Protein AF-A0A9P8VDZ2-F1 (afdb_monomer_lite)

Structure (mmCIF, N/CA/C/O backbone):
data_AF-A0A9P8VDZ2-F1
#
_entry.id   AF-A0A9P8VDZ2-F1
#
loop_
_atom_site.group_PDB
_atom_site.id
_atom_site.type_symbol
_atom_site.label_atom_id
_atom_site.label_alt_id
_atom_site.label_comp_id
_atom_site.label_asym_id
_atom_site.label_entity_id
_atom_site.label_seq_id
_atom_site.pdbx_PDB_ins_code
_atom_site.Cartn_x
_atom_site.Cartn_y
_atom_site.Cartn_z
_atom_site.occupancy
_atom_site.B_iso_or_equiv
_atom_site.auth_seq_id
_atom_site.auth_comp_id
_atom_site.auth_asym_id
_atom_site.auth_atom_id
_atom_site.pdbx_PDB_model_num
ATOM 1 N N . MET A 1 1 ? -23.928 44.895 -47.818 1.00 43.41 1 MET A N 1
ATOM 2 C CA . MET A 1 1 ? -24.535 45.530 -46.630 1.00 43.41 1 MET A CA 1
ATOM 3 C C . MET A 1 1 ? -23.911 44.863 -45.413 1.00 43.41 1 MET A C 1
ATOM 5 O O . MET A 1 1 ? -24.485 43.933 -44.875 1.00 43.41 1 MET A O 1
ATOM 9 N N . ASP A 1 2 ? -22.618 45.040 -45.152 1.00 42.56 2 ASP A N 1
ATOM 10 C CA . ASP A 1 2 ? -21.905 46.277 -44.771 1.00 42.56 2 ASP A CA 1
ATOM 11 C C . ASP A 1 2 ? -22.365 46.844 -43.427 1.00 42.56 2 ASP A C 1
ATOM 13 O O . ASP A 1 2 ? -23.515 47.250 -43.287 1.00 42.56 2 ASP A O 1
ATOM 17 N N . GLY A 1 3 ? -21.417 46.940 -42.489 1.00 42.94 3 GLY A N 1
ATOM 18 C CA . GLY A 1 3 ? -21.512 47.732 -41.257 1.00 42.94 3 GLY A CA 1
ATOM 19 C C . GLY A 1 3 ? -20.629 47.165 -40.139 1.00 42.94 3 GLY A C 1
ATOM 20 O O . GLY A 1 3 ? -21.041 46.227 -39.477 1.00 42.94 3 GLY A O 1
ATOM 21 N N . LYS A 1 4 ? -19.345 47.567 -40.067 1.00 50.53 4 LYS A N 1
ATOM 22 C CA . LYS A 1 4 ? -18.755 48.519 -39.076 1.00 50.53 4 LYS A CA 1
ATOM 23 C C . LYS A 1 4 ? -18.749 47.980 -37.630 1.00 50.53 4 LYS A C 1
ATOM 25 O O . LYS A 1 4 ? -19.811 47.733 -37.091 1.00 50.53 4 LYS A O 1
ATOM 30 N N . LYS A 1 5 ? -17.616 47.659 -36.985 1.00 53.56 5 LYS A N 1
ATOM 31 C CA . LYS A 1 5 ? -16.386 48.415 -36.613 1.00 53.56 5 LYS A CA 1
ATOM 32 C C . LYS A 1 5 ? -16.591 49.432 -35.472 1.00 53.56 5 LYS A C 1
ATOM 34 O O . LYS A 1 5 ? -17.078 50.518 -35.742 1.00 53.56 5 LYS A O 1
ATOM 39 N N . GLU A 1 6 ? -16.089 49.090 -34.279 1.00 56.44 6 GLU A N 1
ATOM 40 C CA . GLU A 1 6 ? -15.580 49.965 -33.192 1.00 56.44 6 GLU A CA 1
ATOM 41 C C . GLU A 1 6 ? -14.887 49.010 -32.189 1.00 56.44 6 GLU A C 1
ATOM 43 O O . GLU A 1 6 ? -15.535 48.097 -31.697 1.00 56.44 6 GLU A O 1
ATOM 48 N N . GLU A 1 7 ? -13.567 48.911 -31.994 1.00 56.19 7 GLU A N 1
ATOM 49 C CA . GLU A 1 7 ? -12.475 49.867 -31.732 1.00 56.19 7 GLU A CA 1
ATOM 50 C C . GLU A 1 7 ? -12.706 50.750 -30.496 1.00 56.19 7 GLU A C 1
ATOM 52 O O . GLU A 1 7 ? -13.146 51.887 -30.610 1.00 56.19 7 GLU A O 1
ATOM 57 N N . GLN A 1 8 ? -12.322 50.244 -29.317 1.00 56.03 8 GLN A N 1
ATOM 58 C CA . GLN A 1 8 ? -11.937 51.089 -28.186 1.00 56.03 8 GLN A CA 1
ATOM 59 C C . GLN A 1 8 ? -10.507 50.777 -27.735 1.00 56.03 8 GLN A C 1
ATOM 61 O O . GLN A 1 8 ? -10.118 49.639 -27.478 1.00 56.03 8 GLN A O 1
ATOM 66 N N . ARG A 1 9 ? -9.734 51.860 -27.721 1.00 57.53 9 ARG A N 1
ATOM 67 C CA . ARG A 1 9 ? -8.323 52.027 -27.387 1.00 57.53 9 ARG A CA 1
ATOM 68 C C . ARG A 1 9 ? -8.183 52.553 -25.953 1.00 57.53 9 ARG A C 1
ATOM 70 O O . ARG A 1 9 ? -9.056 53.278 -25.494 1.00 57.53 9 ARG A O 1
ATOM 77 N N . GLN A 1 10 ? -6.968 52.362 -25.422 1.00 52.66 10 GLN A N 1
ATOM 78 C CA . GLN A 1 10 ? -6.266 53.203 -24.428 1.00 52.66 10 GLN A CA 1
ATOM 79 C C . GLN A 1 10 ? -6.769 53.096 -22.969 1.00 52.66 10 GLN A C 1
ATOM 81 O O . GLN A 1 10 ? -7.952 52.970 -22.719 1.00 52.66 10 GLN A O 1
ATOM 86 N N . ALA A 1 11 ? -5.922 53.120 -21.936 1.00 55.09 11 ALA A N 1
ATOM 87 C CA . ALA A 1 11 ? -4.610 53.750 -21.826 1.00 55.09 11 ALA A CA 1
ATOM 88 C C . ALA A 1 11 ? -3.688 53.024 -20.826 1.00 55.09 11 ALA A C 1
ATOM 90 O O . ALA A 1 11 ? -4.108 52.627 -19.743 1.00 55.09 11 ALA A O 1
ATOM 91 N N . SER A 1 12 ? -2.407 52.934 -21.184 1.00 55.00 12 SER A N 1
ATOM 92 C CA . SER A 1 12 ? -1.289 52.771 -20.252 1.00 55.00 12 SER A CA 1
ATOM 93 C C . SER A 1 12 ? -0.965 54.120 -19.604 1.00 55.00 12 SER A C 1
ATOM 95 O O . SER A 1 12 ? -1.021 55.153 -20.274 1.00 55.00 12 SER A O 1
ATOM 97 N N . ALA A 1 13 ? -0.575 54.104 -18.332 1.00 56.62 13 ALA A N 1
ATOM 98 C CA . ALA A 1 13 ? -0.035 55.254 -17.613 1.00 56.62 13 ALA A CA 1
ATOM 99 C C . ALA A 1 13 ? 1.218 54.835 -16.807 1.00 56.62 13 ALA A C 1
ATOM 101 O O . ALA A 1 13 ? 1.415 53.640 -16.577 1.00 56.62 13 ALA A O 1
ATOM 102 N N . PRO A 1 14 ? 2.101 55.793 -16.473 1.00 55.38 14 PRO A N 1
ATOM 103 C CA . PRO A 1 14 ? 3.551 55.624 -16.521 1.00 55.38 14 PRO A CA 1
ATOM 104 C C . PRO A 1 14 ? 4.199 55.316 -15.166 1.00 55.38 14 PRO A C 1
ATOM 106 O O . PRO A 1 14 ? 3.650 55.604 -14.106 1.00 55.38 14 PRO A O 1
ATOM 109 N N . GLY A 1 15 ? 5.420 54.779 -15.235 1.00 46.44 15 GLY A N 1
ATOM 110 C CA . GLY A 1 15 ? 6.326 54.677 -14.097 1.00 46.44 15 GLY A CA 1
ATOM 111 C C . GLY A 1 15 ? 6.834 56.037 -13.611 1.00 46.44 15 GLY A C 1
ATOM 112 O O . GLY A 1 15 ? 6.824 57.024 -14.349 1.00 46.44 15 GLY A O 1
ATOM 113 N N . SER A 1 16 ? 7.327 56.045 -12.373 1.00 44.44 16 SER A N 1
ATOM 114 C CA . SER A 1 16 ? 8.165 57.110 -11.828 1.00 44.44 16 SER A CA 1
ATOM 115 C C . SER A 1 16 ? 9.295 56.514 -10.965 1.00 44.44 16 SER A C 1
ATOM 117 O O . SER A 1 16 ? 9.102 55.425 -10.418 1.00 44.44 16 SER A O 1
ATOM 119 N N . PRO A 1 17 ? 10.466 57.176 -10.879 1.00 55.53 17 PRO A N 1
ATOM 120 C CA . PRO A 1 17 ? 11.716 56.623 -10.356 1.00 55.53 17 PRO A CA 1
ATOM 121 C C . PRO A 1 17 ? 12.090 57.164 -8.958 1.00 55.53 17 PRO A C 1
ATOM 123 O O . PRO A 1 17 ? 11.437 58.069 -8.453 1.00 55.53 17 PRO A O 1
ATOM 126 N N . GLN A 1 18 ? 13.231 56.672 -8.452 1.00 41.03 18 GLN A N 1
ATOM 127 C CA . GLN A 1 18 ? 14.015 57.099 -7.273 1.00 41.03 18 GLN A CA 1
ATOM 128 C C . GLN A 1 18 ? 13.677 56.392 -5.951 1.00 41.03 18 GLN A C 1
ATOM 130 O O . GLN A 1 18 ? 12.654 56.648 -5.338 1.00 41.03 18 GLN A O 1
ATOM 135 N N . ASP A 1 19 ? 14.579 55.515 -5.498 1.00 44.59 19 ASP A N 1
ATOM 136 C CA . ASP A 1 19 ? 15.527 55.924 -4.458 1.00 44.59 19 ASP A CA 1
ATOM 137 C C . ASP A 1 19 ? 16.774 55.030 -4.446 1.00 44.59 19 ASP A C 1
ATOM 139 O O . ASP A 1 19 ? 16.718 53.805 -4.549 1.00 44.59 19 ASP A O 1
ATOM 143 N N . GLN A 1 20 ? 17.919 55.704 -4.391 1.00 47.59 20 GLN A N 1
ATOM 144 C CA . GLN A 1 20 ? 19.274 55.183 -4.466 1.00 47.59 20 GLN A CA 1
ATOM 145 C C . GLN A 1 20 ? 20.033 55.780 -3.277 1.00 47.59 20 GLN A C 1
ATOM 147 O O . GLN A 1 20 ? 20.419 56.940 -3.326 1.00 47.59 20 GLN A O 1
ATOM 152 N N . GLN A 1 21 ? 20.205 55.001 -2.210 1.00 42.53 21 GLN A N 1
ATOM 153 C CA . GLN A 1 21 ? 21.062 55.255 -1.038 1.00 42.53 21 GLN A CA 1
ATOM 154 C C . GLN A 1 21 ? 21.035 53.950 -0.220 1.00 42.53 21 GLN A C 1
ATOM 156 O O . GLN A 1 21 ? 19.965 53.394 -0.022 1.00 42.53 21 GLN A O 1
ATOM 161 N N . THR A 1 22 ? 22.102 53.323 0.257 1.00 42.12 22 THR A N 1
ATOM 162 C CA . THR A 1 22 ? 23.506 53.685 0.433 1.00 42.12 22 THR A CA 1
ATOM 163 C C . THR A 1 22 ? 24.253 52.356 0.564 1.00 42.12 22 THR A C 1
ATOM 165 O O . THR A 1 22 ? 23.803 51.453 1.268 1.00 42.12 22 THR A O 1
ATOM 168 N N . GLN A 1 23 ? 25.372 52.234 -0.134 1.00 50.41 23 GLN A N 1
ATOM 169 C CA . GLN A 1 23 ? 26.402 51.232 0.104 1.00 50.41 23 GLN A CA 1
ATOM 170 C C . GLN A 1 23 ? 27.298 51.792 1.215 1.00 50.41 23 GLN A C 1
ATOM 172 O O . GLN A 1 23 ? 27.707 52.936 1.074 1.00 50.41 23 GLN A O 1
ATOM 177 N N . ASP A 1 24 ? 27.508 51.058 2.312 1.00 42.50 24 ASP A N 1
ATOM 178 C CA . ASP A 1 24 ? 28.811 50.928 2.989 1.00 42.50 24 ASP A CA 1
ATOM 179 C C . ASP A 1 24 ? 28.716 50.052 4.257 1.00 42.50 24 ASP A C 1
ATOM 181 O O . ASP A 1 24 ? 27.834 50.210 5.097 1.00 42.50 24 ASP A O 1
ATOM 185 N N . ASP A 1 25 ? 29.668 49.119 4.330 1.00 43.78 25 ASP A N 1
ATOM 186 C CA . ASP A 1 25 ? 30.288 48.517 5.514 1.00 43.78 25 ASP A CA 1
ATOM 187 C C . ASP A 1 25 ? 29.440 47.833 6.601 1.00 43.78 25 ASP A C 1
ATOM 189 O O . ASP A 1 25 ? 28.964 48.453 7.546 1.00 43.78 25 ASP A O 1
ATOM 193 N N . ALA A 1 26 ? 29.442 46.493 6.574 1.00 46.34 26 ALA A N 1
ATOM 194 C CA . ALA A 1 26 ? 29.887 45.686 7.720 1.00 46.34 26 ALA A CA 1
ATOM 195 C C . ALA A 1 26 ? 29.986 44.203 7.335 1.00 46.34 26 ALA A C 1
ATOM 197 O O . ALA A 1 26 ? 29.052 43.409 7.451 1.00 46.34 26 ALA A O 1
ATOM 198 N N . GLN A 1 27 ? 31.186 43.829 6.913 1.00 48.59 27 GLN A N 1
ATOM 199 C CA . GLN A 1 27 ? 31.687 42.467 6.907 1.00 48.59 27 GLN A CA 1
ATOM 200 C C . GLN A 1 27 ? 31.789 41.972 8.363 1.00 48.59 27 GLN A C 1
ATOM 202 O O . GLN A 1 27 ? 32.782 42.222 9.040 1.00 48.59 27 GLN A O 1
ATOM 207 N N . VAL A 1 28 ? 30.768 41.268 8.861 1.00 41.66 28 VAL A N 1
ATOM 208 C CA . VAL A 1 28 ? 30.866 40.475 10.097 1.00 41.66 28 VAL A CA 1
ATOM 209 C C . VAL A 1 28 ? 30.394 39.058 9.808 1.00 41.66 28 VAL A C 1
ATOM 211 O O . VAL A 1 28 ? 29.209 38.769 9.663 1.00 41.66 28 VAL A O 1
ATOM 214 N N . HIS A 1 29 ? 31.381 38.171 9.720 1.00 49.00 29 HIS A N 1
ATOM 215 C CA . HIS A 1 29 ? 31.229 36.729 9.808 1.00 49.00 29 HIS A CA 1
ATOM 216 C C . HIS A 1 29 ? 30.420 36.353 11.059 1.00 49.00 29 HIS A C 1
ATOM 218 O O . HIS A 1 29 ? 30.948 36.361 12.166 1.00 49.00 29 HIS A O 1
ATOM 224 N N . HIS A 1 30 ? 29.174 35.930 10.868 1.00 40.78 30 HIS A N 1
ATOM 225 C CA . HIS A 1 30 ? 28.495 35.023 11.785 1.00 40.78 30 HIS A CA 1
ATOM 226 C C . HIS A 1 30 ? 27.935 33.852 10.978 1.00 40.78 30 HIS A C 1
ATOM 228 O O . HIS A 1 30 ? 26.791 33.842 10.537 1.00 40.78 30 HIS A O 1
ATOM 234 N N . GLN A 1 31 ? 28.786 32.841 10.779 1.00 43.00 31 GLN A N 1
ATOM 235 C CA . GLN A 1 31 ? 28.322 31.473 10.572 1.00 43.00 31 GLN A CA 1
ATOM 236 C C . GLN A 1 31 ? 27.713 30.999 11.893 1.00 43.00 31 GLN A C 1
ATOM 238 O O . GLN A 1 31 ? 28.379 30.370 12.717 1.00 43.00 31 GLN A O 1
ATOM 243 N N . THR A 1 32 ? 26.443 31.320 12.117 1.00 44.78 32 THR A N 1
ATOM 244 C CA . THR A 1 32 ? 25.649 30.601 13.107 1.00 44.78 32 THR A CA 1
ATOM 245 C C . THR A 1 32 ? 25.295 29.264 12.474 1.00 44.78 32 THR A C 1
ATOM 247 O O . THR A 1 32 ? 24.408 29.152 11.636 1.00 44.78 32 THR A O 1
ATOM 250 N N . ARG A 1 33 ? 26.102 28.264 12.823 1.00 47.66 33 ARG A N 1
ATOM 251 C CA . ARG A 1 33 ? 25.903 26.845 12.547 1.00 47.66 33 ARG A CA 1
ATOM 252 C C . ARG A 1 33 ? 24.587 26.409 13.192 1.00 47.66 33 ARG A C 1
ATOM 254 O O . ARG A 1 33 ? 24.571 26.007 14.353 1.00 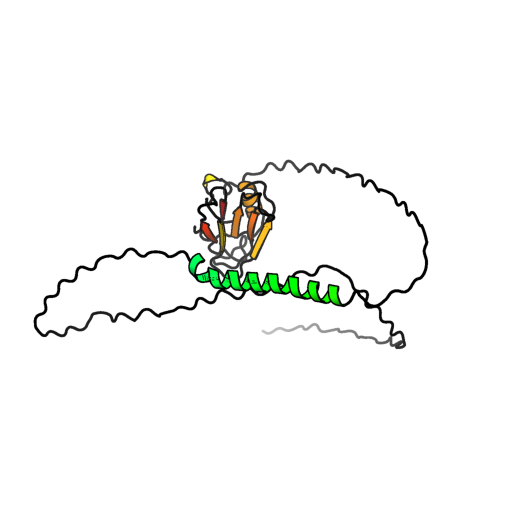47.66 33 ARG A O 1
ATOM 261 N N . GLU A 1 34 ? 23.493 26.503 12.445 1.00 49.66 34 GLU A N 1
ATOM 262 C CA . GLU A 1 34 ? 22.245 25.836 12.797 1.00 49.66 34 GLU A CA 1
ATOM 263 C C . GLU A 1 34 ? 22.440 24.329 12.624 1.00 49.66 34 GLU A C 1
ATOM 265 O O . GLU A 1 34 ? 22.508 23.774 11.530 1.00 49.66 34 GLU A O 1
ATOM 270 N N . SER A 1 35 ? 22.612 23.676 13.768 1.00 60.03 35 SER A N 1
ATOM 271 C CA . SER A 1 35 ? 22.491 22.239 13.939 1.00 60.03 35 SER A CA 1
ATOM 272 C C . SER A 1 35 ? 21.014 21.865 13.795 1.00 60.03 35 SER A C 1
ATOM 274 O O . SER A 1 35 ? 20.295 21.810 14.790 1.00 60.03 35 SER A O 1
ATOM 276 N N . GLY A 1 36 ? 20.557 21.636 12.565 1.00 51.72 36 GLY A N 1
ATOM 277 C CA . GLY A 1 36 ? 19.185 21.230 12.265 1.00 51.72 36 GLY A CA 1
ATOM 278 C C . GLY A 1 36 ? 19.161 20.082 11.263 1.00 51.72 36 GLY A C 1
ATOM 279 O O . GLY A 1 36 ? 19.392 20.296 10.082 1.00 51.72 36 GLY A O 1
ATOM 280 N N . THR A 1 37 ? 18.904 18.870 11.765 1.00 52.03 37 THR A N 1
ATOM 281 C CA . THR A 1 37 ? 18.467 17.672 11.020 1.00 52.03 37 THR A CA 1
ATOM 282 C C . THR A 1 37 ? 19.193 17.388 9.699 1.00 52.03 37 THR A C 1
ATOM 284 O O . THR A 1 37 ? 18.706 17.722 8.622 1.00 52.03 37 THR A O 1
ATOM 287 N N . ASN A 1 38 ? 20.312 16.661 9.789 1.00 48.16 38 ASN A N 1
ATOM 288 C CA . ASN A 1 38 ? 20.791 15.825 8.687 1.00 48.16 38 ASN A CA 1
ATOM 289 C C . ASN A 1 38 ? 19.716 14.770 8.391 1.00 48.16 38 ASN A C 1
ATOM 291 O O . ASN A 1 38 ? 19.681 13.710 9.017 1.00 48.16 38 ASN A O 1
ATOM 295 N N . TRP A 1 39 ? 18.820 15.074 7.459 1.00 53.06 39 TRP A N 1
ATOM 296 C CA . TRP A 1 39 ? 18.098 14.045 6.733 1.00 53.06 39 TRP A CA 1
ATOM 297 C C . TRP A 1 39 ? 19.140 13.318 5.897 1.00 53.06 39 TRP A C 1
ATOM 299 O O . TRP A 1 39 ? 19.855 13.952 5.125 1.0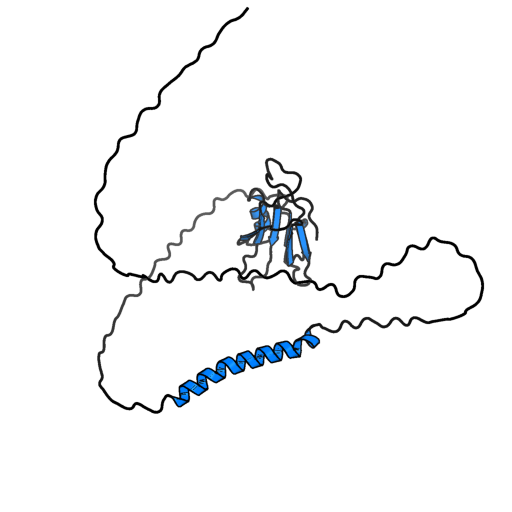0 53.06 39 TRP A O 1
ATOM 309 N N . ALA A 1 40 ? 19.290 12.015 6.129 1.00 62.06 40 ALA A N 1
ATOM 310 C CA . ALA A 1 40 ? 20.133 11.177 5.296 1.00 62.06 40 ALA A CA 1
ATOM 311 C C . ALA A 1 40 ? 19.696 11.393 3.845 1.00 62.06 40 ALA A C 1
ATOM 313 O O . ALA A 1 40 ? 18.554 11.094 3.489 1.00 62.06 40 ALA A O 1
ATOM 314 N N . GLU A 1 41 ? 20.576 11.998 3.050 1.00 55.12 41 GLU A N 1
ATOM 315 C CA . GLU A 1 41 ? 20.370 12.138 1.621 1.00 55.12 41 GLU A CA 1
ATOM 316 C C . GLU A 1 41 ? 20.062 10.748 1.071 1.00 55.12 41 GLU A C 1
ATOM 318 O O . GLU A 1 41 ? 20.728 9.761 1.387 1.00 55.12 41 GLU A O 1
ATOM 323 N N . PHE A 1 42 ? 18.959 10.691 0.338 1.00 55.97 42 PHE A N 1
ATOM 324 C CA . PHE A 1 42 ? 18.401 9.514 -0.289 1.00 55.97 42 PHE A CA 1
ATOM 325 C C . PHE A 1 42 ? 19.464 8.911 -1.215 1.00 55.97 42 PHE A C 1
ATOM 327 O O . PHE A 1 42 ? 19.626 9.355 -2.351 1.00 55.97 42 PHE A O 1
ATOM 334 N N . ASP A 1 43 ? 20.232 7.943 -0.712 1.00 57.16 43 ASP A N 1
ATOM 335 C CA . ASP A 1 43 ? 21.170 7.190 -1.53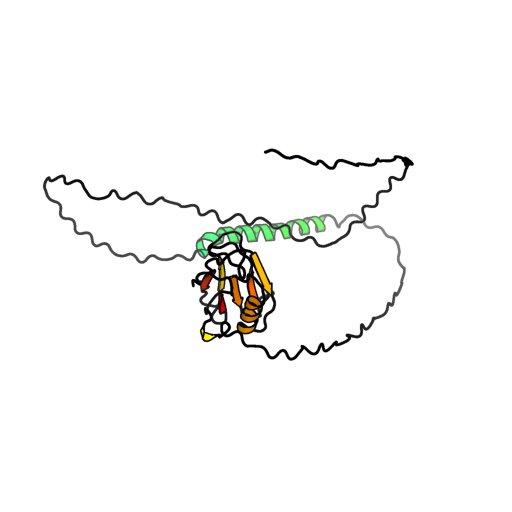3 1.00 57.16 43 ASP A CA 1
ATOM 336 C C . ASP A 1 43 ? 20.325 6.424 -2.550 1.00 57.16 43 ASP A C 1
ATOM 338 O O . ASP A 1 43 ? 19.465 5.611 -2.189 1.00 57.16 43 ASP A O 1
ATOM 342 N N . VAL A 1 44 ? 20.472 6.789 -3.823 1.00 60.19 44 VAL A N 1
ATOM 343 C CA . VAL A 1 44 ? 19.684 6.243 -4.922 1.00 60.19 44 VAL A CA 1
ATOM 344 C C . VAL A 1 44 ? 20.049 4.773 -5.005 1.00 60.19 44 VAL A C 1
ATOM 346 O O . VAL A 1 44 ? 21.071 4.415 -5.584 1.00 60.19 44 VAL A O 1
ATOM 349 N N . ASN A 1 45 ? 19.236 3.926 -4.375 1.00 59.75 45 ASN A N 1
ATOM 350 C CA . ASN A 1 45 ? 19.411 2.487 -4.388 1.00 59.75 45 ASN A CA 1
ATOM 351 C C . ASN A 1 45 ? 19.332 2.046 -5.853 1.00 59.75 45 ASN A C 1
ATOM 353 O O . ASN A 1 45 ? 18.246 1.941 -6.428 1.00 59.75 45 ASN A O 1
ATOM 357 N N . ALA A 1 46 ? 20.496 1.918 -6.492 1.00 66.81 46 ALA A N 1
ATOM 358 C CA . ALA A 1 46 ? 20.592 1.577 -7.895 1.00 66.81 46 ALA A CA 1
ATOM 359 C C . ALA A 1 46 ? 19.854 0.254 -8.082 1.00 66.81 46 ALA A C 1
ATOM 361 O O . ALA A 1 46 ? 20.151 -0.726 -7.394 1.00 66.81 46 ALA A O 1
ATOM 362 N N . ALA A 1 47 ? 18.857 0.253 -8.972 1.00 61.31 47 ALA A N 1
ATOM 363 C CA . ALA A 1 47 ? 18.038 -0.919 -9.228 1.00 61.31 47 ALA A CA 1
ATOM 364 C C . ALA A 1 47 ? 18.952 -2.142 -9.433 1.00 61.31 47 ALA A C 1
ATOM 366 O O . ALA A 1 47 ? 19.956 -2.031 -10.148 1.00 61.31 47 ALA A O 1
ATOM 367 N N . PRO A 1 48 ? 18.652 -3.285 -8.790 1.00 66.75 48 PRO A N 1
ATOM 368 C CA . PRO A 1 48 ? 19.507 -4.459 -8.853 1.00 66.75 48 PRO A CA 1
ATOM 369 C C . PRO A 1 48 ? 19.741 -4.825 -10.317 1.00 66.75 48 PRO A C 1
ATOM 371 O O . PRO A 1 48 ? 18.801 -5.128 -11.052 1.00 66.75 48 PRO A O 1
ATOM 374 N N . GLN A 1 49 ? 20.998 -4.758 -10.758 1.00 68.44 49 GLN A N 1
ATOM 375 C CA . GLN A 1 49 ? 21.343 -5.143 -12.119 1.00 68.44 49 GLN A CA 1
ATOM 376 C C . GLN A 1 49 ? 21.166 -6.655 -12.247 1.00 68.44 49 GLN A C 1
ATOM 378 O O . GLN A 1 49 ? 21.963 -7.441 -11.732 1.00 68.44 49 GLN A O 1
ATOM 383 N N . VAL A 1 50 ? 20.097 -7.066 -12.925 1.00 67.38 50 VAL A N 1
ATOM 384 C CA . VAL A 1 50 ? 19.884 -8.458 -13.314 1.00 67.38 50 VAL A CA 1
ATOM 385 C C . VAL A 1 50 ? 20.830 -8.748 -14.475 1.00 67.38 50 VAL A C 1
ATOM 387 O O . VAL A 1 50 ? 20.529 -8.460 -15.631 1.00 67.38 50 VAL A O 1
ATOM 390 N N . ALA A 1 51 ? 22.006 -9.295 -14.168 1.00 69.00 51 ALA A N 1
ATOM 391 C CA . ALA A 1 51 ? 22.865 -9.886 -15.182 1.00 69.00 51 ALA A CA 1
ATOM 392 C C . ALA A 1 51 ? 22.183 -11.163 -15.696 1.00 69.00 51 ALA A C 1
ATOM 394 O O . ALA A 1 51 ? 22.194 -12.196 -15.026 1.00 69.00 51 ALA A O 1
ATOM 395 N N . VAL A 1 52 ? 21.557 -11.079 -16.871 1.00 62.78 52 VAL A N 1
ATOM 396 C CA . VAL A 1 52 ? 21.053 -12.248 -17.598 1.00 62.78 52 VAL A CA 1
ATOM 397 C C . VAL A 1 52 ? 22.270 -12.996 -18.135 1.00 62.78 52 VAL A C 1
ATOM 399 O O . VAL A 1 52 ? 22.806 -12.662 -19.189 1.00 62.78 52 VAL A O 1
ATOM 402 N N . TYR A 1 53 ? 22.754 -13.966 -17.362 1.00 62.44 53 TYR A N 1
ATOM 403 C CA . TYR A 1 53 ? 23.667 -14.974 -17.876 1.00 62.44 53 TYR A CA 1
ATOM 404 C C . TYR A 1 53 ? 22.842 -15.948 -18.720 1.00 62.44 53 TYR A C 1
ATOM 406 O O . TYR A 1 53 ? 21.924 -16.587 -18.214 1.00 62.44 53 TYR A O 1
ATOM 414 N N . ASP A 1 54 ? 23.196 -15.994 -20.000 1.00 66.81 54 ASP A N 1
ATOM 415 C CA . ASP A 1 54 ? 22.718 -16.899 -21.043 1.00 66.81 54 ASP A CA 1
ATOM 416 C C . ASP A 1 54 ? 21.337 -16.573 -21.634 1.00 66.81 54 ASP A C 1
ATOM 418 O O . ASP A 1 54 ? 20.270 -16.866 -21.096 1.00 66.81 54 ASP A O 1
ATOM 422 N N . ALA A 1 55 ? 21.382 -15.965 -22.824 1.00 56.72 55 ALA A N 1
ATOM 423 C CA . ALA A 1 55 ? 20.249 -15.926 -23.732 1.00 56.72 55 ALA A CA 1
ATOM 424 C C . ALA A 1 55 ? 19.902 -17.371 -24.141 1.00 56.72 55 ALA A C 1
ATOM 426 O O . ALA A 1 55 ? 20.804 -18.098 -24.566 1.00 56.72 55 ALA A O 1
ATOM 427 N N . PRO A 1 56 ? 18.633 -17.807 -24.039 1.00 66.12 56 PRO A N 1
ATOM 428 C CA . PRO A 1 56 ? 18.239 -19.124 -24.514 1.00 66.12 56 PRO A CA 1
ATOM 429 C C . PRO A 1 56 ? 18.514 -19.205 -26.015 1.00 66.12 56 PRO A C 1
ATOM 431 O O . PRO A 1 56 ? 18.048 -18.363 -26.789 1.00 66.12 56 PRO A O 1
ATOM 434 N N . GLU A 1 57 ? 19.299 -20.203 -26.420 1.00 67.56 57 GLU A N 1
ATOM 435 C CA . GLU A 1 57 ? 19.531 -20.497 -27.829 1.00 67.56 57 GLU A CA 1
ATOM 436 C C . GLU A 1 57 ? 18.182 -20.623 -28.547 1.00 67.56 57 GLU A C 1
ATOM 438 O O . GLU A 1 57 ? 17.245 -21.279 -28.083 1.00 67.56 57 GLU A O 1
ATOM 443 N N . THR A 1 58 ? 18.066 -19.932 -29.676 1.00 53.44 58 THR A N 1
ATOM 444 C CA . THR A 1 58 ? 16.861 -19.912 -30.497 1.00 53.44 58 THR A CA 1
ATOM 445 C C . THR A 1 58 ? 16.651 -21.304 -31.084 1.00 53.44 58 THR A C 1
ATOM 447 O O . THR A 1 58 ? 17.351 -21.708 -32.010 1.00 53.44 58 THR A O 1
ATOM 450 N N . MET A 1 59 ? 15.674 -22.054 -30.565 1.00 60.50 59 MET A N 1
ATOM 451 C CA . MET A 1 59 ? 15.203 -23.257 -31.247 1.00 60.50 59 MET A CA 1
ATOM 452 C C . MET A 1 59 ? 14.560 -22.839 -32.572 1.00 60.50 59 MET A C 1
ATOM 454 O O . MET A 1 59 ? 13.543 -22.144 -32.596 1.00 60.50 59 MET A O 1
ATOM 458 N N . ALA A 1 60 ? 15.185 -23.243 -33.676 1.00 61.25 60 ALA A N 1
ATOM 459 C CA . ALA A 1 60 ? 14.636 -23.082 -35.011 1.00 61.25 60 ALA A CA 1
ATOM 460 C C . ALA A 1 60 ? 13.280 -23.815 -35.117 1.00 61.25 60 ALA A C 1
ATOM 462 O O . ALA A 1 60 ? 13.156 -24.938 -34.620 1.00 61.25 60 ALA A O 1
ATOM 463 N N . PRO A 1 61 ? 12.262 -23.219 -35.763 1.00 58.97 61 PRO A N 1
ATOM 464 C CA . PRO A 1 61 ? 10.993 -23.897 -35.992 1.00 58.97 61 PRO A CA 1
ATOM 465 C C . PRO A 1 61 ? 11.193 -25.096 -36.941 1.00 58.97 61 PRO A C 1
ATOM 467 O O . PRO A 1 61 ? 11.846 -24.945 -37.978 1.00 58.97 61 PRO A O 1
ATOM 470 N N . PRO A 1 62 ? 10.636 -26.284 -36.635 1.00 52.69 62 PRO A N 1
ATOM 471 C CA . PRO A 1 62 ? 10.689 -27.420 -37.543 1.00 52.69 62 PRO A CA 1
ATOM 472 C C . PRO A 1 62 ? 9.719 -27.183 -38.704 1.00 52.69 62 PRO A C 1
ATOM 474 O O . PRO A 1 62 ? 8.516 -27.026 -38.502 1.00 52.69 62 PRO A O 1
ATOM 477 N N . GLY A 1 63 ? 10.247 -27.142 -39.926 1.00 55.75 63 GLY A N 1
ATOM 478 C CA . GLY A 1 63 ? 9.429 -26.942 -41.118 1.00 55.75 63 GLY A CA 1
ATOM 479 C C . GLY A 1 63 ? 10.212 -26.906 -42.422 1.00 55.75 63 GLY A C 1
ATOM 480 O O . GLY A 1 63 ? 9.968 -26.024 -43.238 1.00 55.75 63 GLY A O 1
ATOM 481 N N . VAL A 1 64 ? 11.154 -27.832 -42.621 1.00 49.97 64 VAL A N 1
ATOM 482 C CA . VAL A 1 64 ? 11.624 -28.175 -43.969 1.00 49.97 64 VAL A CA 1
ATOM 483 C C . VAL A 1 64 ? 11.878 -29.679 -44.019 1.00 49.97 64 VAL A C 1
ATOM 485 O O . VAL A 1 64 ? 12.806 -30.182 -43.387 1.00 49.97 64 VAL A O 1
ATOM 488 N N . ASP A 1 65 ? 11.013 -30.386 -44.740 1.00 52.72 65 ASP A N 1
ATOM 489 C CA . ASP A 1 65 ? 11.151 -31.804 -45.050 1.00 52.72 65 ASP A CA 1
ATOM 490 C C . ASP A 1 65 ? 12.396 -32.029 -45.915 1.00 52.72 65 ASP A C 1
ATOM 492 O O . ASP A 1 65 ? 12.472 -31.563 -47.053 1.00 52.72 65 ASP A O 1
ATOM 496 N N . VAL A 1 66 ? 13.372 -32.767 -45.384 1.00 50.94 66 VAL A N 1
ATOM 497 C CA . VAL A 1 66 ? 14.406 -33.418 -46.193 1.00 50.94 66 VAL A CA 1
ATOM 498 C C . VAL A 1 66 ? 14.475 -34.878 -45.769 1.00 50.94 66 VAL A C 1
ATOM 500 O O . VAL A 1 66 ? 15.061 -35.252 -44.757 1.00 50.94 66 VAL A O 1
ATOM 503 N N . GLU A 1 67 ? 13.803 -35.684 -46.576 1.00 54.16 67 GLU A N 1
ATOM 504 C CA . GLU A 1 67 ? 13.846 -37.134 -46.611 1.00 54.16 67 GLU A CA 1
ATOM 505 C C . GLU A 1 67 ? 15.247 -37.621 -47.011 1.00 54.16 67 GLU A C 1
ATOM 507 O O . GLU A 1 67 ? 15.723 -37.277 -48.090 1.00 54.16 67 GLU A O 1
ATOM 512 N N . ALA A 1 68 ? 15.901 -38.411 -46.148 1.00 46.16 68 ALA A N 1
ATOM 513 C CA . ALA A 1 68 ? 16.831 -39.481 -46.534 1.00 46.16 68 ALA A CA 1
ATOM 514 C C . ALA A 1 68 ? 17.312 -40.286 -45.307 1.00 46.16 68 ALA A C 1
ATOM 516 O O . ALA A 1 68 ? 18.088 -39.808 -44.487 1.00 46.16 68 ALA A O 1
ATOM 517 N N . ASP A 1 69 ? 16.838 -41.530 -45.248 1.00 48.09 69 ASP A N 1
ATOM 518 C CA . ASP A 1 69 ? 17.520 -42.749 -44.798 1.00 48.09 69 ASP A CA 1
ATOM 519 C C . ASP A 1 69 ? 18.332 -42.805 -43.483 1.00 48.09 69 ASP A C 1
ATOM 521 O O . ASP A 1 69 ? 19.424 -42.267 -43.339 1.00 48.09 69 ASP A O 1
ATOM 525 N N . GLY A 1 70 ? 17.903 -43.745 -42.629 1.00 46.31 70 GLY A N 1
ATOM 526 C CA . GLY A 1 70 ? 18.799 -44.842 -42.246 1.00 46.31 70 GLY A CA 1
ATOM 527 C C . GLY A 1 70 ? 19.475 -44.792 -40.870 1.00 46.31 70 GLY A C 1
ATOM 528 O O . GLY A 1 70 ? 20.562 -44.261 -40.707 1.00 46.31 70 GLY A O 1
ATOM 529 N N . HIS A 1 71 ? 18.907 -45.562 -39.933 1.00 48.00 71 HIS A N 1
ATOM 530 C CA . HIS A 1 71 ? 19.606 -46.277 -38.848 1.00 48.00 71 HIS A CA 1
ATOM 531 C C . HIS A 1 71 ? 20.403 -45.459 -37.808 1.00 48.00 71 HIS A C 1
ATOM 533 O O . HIS A 1 71 ? 21.605 -45.255 -37.957 1.00 48.00 71 HIS A O 1
ATOM 539 N N . ARG A 1 72 ? 19.825 -45.271 -36.607 1.00 42.41 72 ARG A N 1
ATOM 540 C CA . ARG A 1 72 ? 20.561 -45.554 -35.354 1.00 42.41 72 ARG A CA 1
ATOM 541 C C . ARG A 1 72 ? 19.654 -45.706 -34.130 1.00 42.41 72 ARG A C 1
ATOM 543 O O . ARG A 1 72 ? 18.981 -44.776 -33.710 1.00 42.41 72 ARG A O 1
ATOM 550 N N . ARG A 1 73 ? 19.712 -46.892 -33.513 1.00 53.56 73 ARG A N 1
ATOM 551 C CA . ARG A 1 73 ? 19.375 -47.114 -32.098 1.00 53.56 73 ARG A CA 1
ATOM 552 C C . ARG A 1 73 ? 20.235 -46.193 -31.227 1.00 53.56 73 ARG A C 1
ATOM 554 O O . ARG A 1 73 ? 21.455 -46.241 -31.366 1.00 53.56 73 ARG A O 1
ATOM 561 N N . SER A 1 74 ? 19.641 -45.507 -30.256 1.00 44.38 74 SER A N 1
ATOM 562 C CA . SER A 1 74 ? 20.249 -45.402 -28.925 1.00 44.38 74 SER A CA 1
ATOM 563 C C . SER A 1 74 ? 19.198 -45.049 -27.879 1.00 44.38 74 SER A C 1
ATOM 565 O O . SER A 1 74 ? 18.650 -43.956 -27.860 1.00 44.38 74 SER A O 1
ATOM 567 N N . SER A 1 75 ? 18.939 -46.031 -27.025 1.00 53.75 75 SER A N 1
ATOM 568 C CA . SER A 1 75 ? 18.346 -45.893 -25.702 1.00 53.75 75 SER A CA 1
ATOM 569 C C . SER A 1 75 ? 19.237 -44.994 -24.845 1.00 53.75 75 SER A C 1
ATOM 571 O O . SER A 1 75 ? 20.413 -45.318 -24.681 1.00 53.75 75 SER A O 1
ATOM 573 N N . SER A 1 76 ? 18.668 -43.946 -24.256 1.00 45.50 76 SER A N 1
ATOM 574 C CA . SER A 1 76 ? 19.272 -43.234 -23.130 1.00 45.50 76 SER A CA 1
ATOM 575 C C . SER A 1 76 ? 18.186 -42.934 -22.102 1.00 45.50 76 SER A C 1
ATOM 577 O O . SER A 1 76 ? 17.352 -42.058 -22.305 1.00 45.50 76 SER A O 1
ATOM 579 N N . ASP A 1 77 ? 18.207 -43.706 -21.016 1.00 48.28 77 ASP A N 1
ATOM 580 C CA . ASP A 1 77 ? 17.588 -43.389 -19.733 1.00 48.28 77 ASP A CA 1
ATOM 581 C C . ASP A 1 77 ? 18.084 -42.016 -19.250 1.00 48.28 77 ASP A C 1
ATOM 583 O O . ASP A 1 77 ? 19.191 -41.896 -18.712 1.00 48.28 77 ASP A O 1
ATOM 587 N N . GLU A 1 78 ? 17.274 -40.970 -19.411 1.00 45.72 78 GLU A N 1
ATOM 588 C CA . GLU A 1 78 ? 17.491 -39.712 -18.699 1.00 45.72 78 GLU A CA 1
ATOM 589 C C . GLU A 1 78 ? 17.028 -39.869 -17.251 1.00 45.72 78 GLU A C 1
ATOM 591 O O . GLU A 1 78 ? 15.866 -39.718 -16.871 1.00 45.72 78 GLU A O 1
ATOM 596 N N . LYS A 1 79 ? 18.008 -40.222 -16.425 1.00 47.88 79 LYS A N 1
ATOM 597 C CA . LYS A 1 79 ? 17.940 -40.202 -14.972 1.00 47.88 79 LYS A CA 1
ATOM 598 C C . LYS A 1 79 ? 17.721 -38.752 -14.525 1.00 47.88 79 LYS A C 1
ATOM 600 O O . LYS A 1 79 ? 18.663 -37.965 -14.506 1.00 47.88 79 LYS A O 1
ATOM 605 N N . PHE A 1 80 ? 16.488 -38.418 -14.144 1.00 47.06 80 PHE A N 1
ATOM 606 C CA . PHE A 1 80 ? 16.167 -37.184 -13.427 1.00 47.06 80 PHE A CA 1
ATOM 607 C C . PHE A 1 80 ? 17.055 -37.077 -12.182 1.00 47.06 80 PHE A C 1
ATOM 609 O O . PHE A 1 80 ? 16.871 -37.802 -11.200 1.00 47.06 80 PHE A O 1
ATOM 616 N N . THR A 1 81 ? 18.041 -36.185 -12.221 1.00 50.78 81 THR A N 1
ATOM 617 C CA . THR A 1 81 ? 18.767 -35.766 -11.028 1.00 50.78 81 THR A CA 1
ATOM 618 C C . THR A 1 81 ? 17.947 -34.668 -10.347 1.00 50.78 81 THR A C 1
ATOM 620 O O . THR A 1 81 ? 17.572 -33.688 -10.992 1.00 50.78 81 THR A O 1
ATOM 623 N N . PRO A 1 82 ? 17.602 -34.815 -9.056 1.00 55.06 82 PRO A N 1
ATOM 624 C CA . PRO A 1 82 ? 16.889 -33.770 -8.339 1.00 55.06 82 PRO A CA 1
ATOM 625 C C . PRO A 1 82 ? 17.756 -32.510 -8.295 1.00 55.06 82 PRO A C 1
ATOM 627 O O . PRO A 1 82 ? 18.930 -32.565 -7.921 1.00 55.06 82 PRO A O 1
ATOM 630 N N . VAL A 1 83 ? 17.169 -31.375 -8.676 1.00 53.06 83 VAL A N 1
ATOM 631 C CA . VAL A 1 83 ? 17.785 -30.054 -8.540 1.00 53.06 83 VAL A CA 1
ATOM 632 C C . VAL A 1 83 ? 17.987 -29.791 -7.050 1.00 53.06 83 VAL A C 1
ATOM 634 O O . VAL A 1 83 ? 17.056 -29.453 -6.321 1.00 53.06 83 VAL A O 1
ATOM 637 N N . VAL A 1 84 ? 19.215 -29.995 -6.577 1.00 55.16 84 VAL A N 1
ATOM 638 C CA . VAL A 1 84 ? 19.623 -29.640 -5.219 1.00 55.16 84 VAL A CA 1
ATOM 639 C C . VAL A 1 84 ? 19.757 -28.122 -5.177 1.00 55.16 84 VAL A C 1
ATOM 641 O O . VAL A 1 84 ? 20.770 -27.560 -5.594 1.00 55.16 84 VAL A O 1
ATOM 644 N N . VAL A 1 85 ? 18.713 -27.451 -4.689 1.00 50.47 85 VAL A N 1
ATOM 645 C CA . VAL A 1 85 ? 18.745 -26.018 -4.388 1.00 50.47 85 VAL A CA 1
ATOM 646 C C . VAL A 1 85 ? 19.728 -25.823 -3.237 1.00 50.47 85 VAL A C 1
ATOM 648 O O . VAL A 1 85 ? 19.418 -26.084 -2.075 1.00 50.47 85 VAL A O 1
ATOM 651 N N . THR A 1 86 ? 20.960 -25.434 -3.556 1.00 54.16 86 THR A N 1
ATOM 652 C CA . THR A 1 86 ? 21.944 -25.092 -2.529 1.00 54.16 86 THR A CA 1
ATOM 653 C C . THR A 1 86 ? 21.581 -23.721 -1.947 1.00 54.16 86 THR A C 1
ATOM 655 O O . THR A 1 86 ? 21.371 -22.773 -2.706 1.00 54.16 86 THR A O 1
ATOM 658 N N . PRO A 1 87 ? 21.470 -23.580 -0.612 1.00 58.28 87 PRO A N 1
ATOM 659 C CA . PRO A 1 87 ? 21.114 -22.309 0.003 1.00 58.28 87 PRO A CA 1
ATOM 660 C C . PRO A 1 87 ? 22.154 -21.241 -0.354 1.00 58.28 87 PRO A C 1
ATOM 662 O O . PRO A 1 87 ? 23.350 -21.432 -0.118 1.00 58.28 87 PRO A O 1
ATOM 665 N N . TRP A 1 88 ? 21.693 -20.091 -0.861 1.00 55.97 88 TRP A N 1
ATOM 666 C CA . TRP A 1 88 ? 22.515 -18.923 -1.245 1.00 55.97 88 TRP A CA 1
ATOM 667 C C . TRP A 1 88 ? 23.555 -18.550 -0.181 1.00 55.97 88 TRP A C 1
ATOM 669 O O . TRP A 1 88 ? 24.627 -18.021 -0.480 1.00 55.97 88 TRP A O 1
ATOM 679 N N . TRP A 1 89 ? 23.243 -18.826 1.089 1.00 54.22 89 TRP A N 1
ATOM 680 C CA . TRP A 1 89 ? 24.006 -18.409 2.265 1.00 54.22 89 TRP A CA 1
ATOM 681 C C . TRP A 1 89 ? 25.387 -19.057 2.349 1.00 54.22 89 TRP A C 1
ATOM 683 O O . TRP A 1 89 ? 26.294 -18.498 2.964 1.00 54.22 89 TRP A O 1
ATOM 693 N N . VAL A 1 90 ? 25.590 -20.194 1.680 1.00 62.69 90 VAL A N 1
ATOM 694 C CA . VAL A 1 90 ? 26.887 -20.883 1.677 1.00 62.69 90 VAL A CA 1
ATOM 695 C C . VAL A 1 90 ? 27.898 -20.163 0.779 1.00 62.69 90 VAL A C 1
ATOM 697 O O . VAL A 1 90 ? 29.085 -20.127 1.103 1.00 62.69 90 VAL A O 1
ATOM 700 N N . LYS A 1 91 ? 27.444 -19.527 -0.310 1.00 65.38 91 LYS A N 1
ATOM 701 C CA . LYS A 1 91 ? 28.334 -18.893 -1.297 1.00 65.38 91 LYS A CA 1
ATOM 702 C C . LYS A 1 91 ? 28.868 -17.532 -0.832 1.00 65.38 91 LYS A C 1
ATOM 704 O O . LYS A 1 91 ? 29.999 -17.182 -1.150 1.00 65.38 91 LYS A O 1
ATOM 709 N N . ASN A 1 92 ? 28.109 -16.816 0.001 1.00 68.25 92 ASN A N 1
ATOM 710 C CA . ASN A 1 92 ? 28.490 -15.482 0.487 1.00 68.25 92 ASN A CA 1
ATOM 711 C C . ASN A 1 92 ? 29.199 -15.487 1.851 1.00 68.25 92 ASN A C 1
ATOM 713 O O . ASN A 1 92 ? 29.587 -14.428 2.345 1.00 68.25 92 ASN A O 1
ATOM 717 N N . ARG A 1 93 ? 29.428 -16.662 2.455 1.00 77.25 93 ARG A N 1
ATOM 718 C CA . ARG A 1 93 ? 30.081 -16.781 3.770 1.00 77.25 93 ARG A CA 1
ATOM 719 C C . ARG A 1 93 ? 31.469 -16.134 3.794 1.00 77.25 93 ARG A C 1
ATOM 721 O O . ARG A 1 93 ? 31.821 -15.486 4.774 1.00 77.25 93 ARG A O 1
ATOM 728 N N . THR A 1 94 ? 32.233 -16.257 2.711 1.00 80.88 94 THR A N 1
ATOM 729 C CA . THR A 1 94 ? 33.571 -15.659 2.605 1.00 80.88 94 THR A CA 1
ATOM 730 C C . THR A 1 94 ? 33.502 -14.132 2.581 1.00 80.88 94 THR A C 1
ATOM 732 O O . THR A 1 94 ? 34.286 -13.473 3.258 1.00 80.88 94 THR A O 1
ATOM 735 N N . ILE A 1 95 ? 32.523 -13.561 1.873 1.00 82.56 95 ILE A N 1
ATOM 736 C CA . ILE A 1 95 ? 32.338 -12.106 1.772 1.00 82.56 95 ILE A CA 1
ATOM 737 C C . ILE A 1 95 ? 31.938 -11.531 3.134 1.00 82.56 95 ILE A C 1
ATOM 739 O O . ILE A 1 95 ? 32.564 -10.583 3.603 1.00 82.56 95 ILE A O 1
ATOM 743 N N . ILE A 1 96 ? 30.972 -12.159 3.816 1.00 83.31 96 ILE A N 1
ATOM 744 C CA . ILE A 1 96 ? 30.513 -11.728 5.146 1.00 83.31 96 ILE A CA 1
ATOM 745 C C . ILE A 1 96 ? 31.667 -11.751 6.158 1.00 83.31 96 ILE A C 1
ATOM 747 O O . ILE A 1 96 ? 31.859 -10.783 6.891 1.00 83.31 96 ILE A O 1
ATOM 751 N N . LEU A 1 97 ? 32.483 -12.813 6.165 1.00 87.44 97 LEU A N 1
ATOM 752 C CA . LEU A 1 97 ? 33.645 -12.902 7.057 1.00 87.44 97 LEU A CA 1
ATOM 753 C C . LEU A 1 97 ? 34.702 -11.830 6.756 1.00 87.44 97 LEU A C 1
ATOM 755 O O . LEU A 1 97 ? 35.311 -11.300 7.684 1.00 87.44 97 LEU A O 1
ATOM 759 N N . THR A 1 98 ? 34.894 -11.481 5.482 1.00 89.56 98 THR A N 1
ATOM 760 C CA . THR A 1 98 ? 35.865 -10.452 5.078 1.00 89.56 98 THR A CA 1
ATOM 761 C C . THR A 1 98 ? 35.427 -9.064 5.553 1.00 89.56 98 THR A C 1
ATOM 763 O O . THR A 1 98 ? 36.227 -8.335 6.136 1.00 89.56 98 THR A O 1
ATOM 766 N N . VAL A 1 99 ? 34.145 -8.719 5.384 1.00 89.19 99 VAL A N 1
ATOM 767 C CA . VAL A 1 99 ? 33.580 -7.440 5.855 1.00 89.19 99 VAL A CA 1
ATOM 768 C C . VAL A 1 99 ? 33.649 -7.335 7.380 1.00 89.19 99 VAL A C 1
ATOM 770 O O . VAL A 1 99 ? 34.055 -6.299 7.909 1.00 89.19 99 VAL A O 1
ATOM 773 N N . LEU A 1 100 ? 33.327 -8.419 8.094 1.00 91.31 100 LEU A N 1
ATOM 774 C CA . LEU A 1 100 ? 33.389 -8.444 9.556 1.00 91.31 100 LEU A CA 1
ATOM 775 C C . LEU A 1 100 ? 34.826 -8.239 10.069 1.00 91.31 100 LEU A C 1
ATOM 777 O O . LEU A 1 100 ? 35.042 -7.510 11.035 1.00 91.31 100 LEU A O 1
ATOM 781 N N . PHE A 1 101 ? 35.817 -8.835 9.397 1.00 91.62 101 PHE A N 1
ATOM 782 C CA . PHE A 1 101 ? 37.229 -8.663 9.743 1.00 91.62 101 PHE A CA 1
ATOM 783 C C . PHE A 1 101 ? 37.707 -7.217 9.534 1.00 91.62 101 PHE A C 1
ATOM 785 O O . PHE A 1 101 ? 38.398 -6.674 10.397 1.00 91.62 101 PHE A O 1
ATOM 792 N N . ILE A 1 102 ? 37.297 -6.568 8.436 1.00 91.00 102 ILE A N 1
ATOM 793 C CA . ILE A 1 102 ? 37.627 -5.158 8.159 1.00 91.00 102 ILE A CA 1
ATOM 794 C C . ILE A 1 102 ? 37.009 -4.234 9.220 1.00 91.00 102 ILE A C 1
ATOM 796 O O . ILE A 1 102 ? 37.700 -3.354 9.738 1.00 91.00 102 ILE A O 1
ATOM 800 N N . LEU A 1 103 ? 35.746 -4.462 9.598 1.00 88.94 103 LEU A N 1
ATOM 801 C CA . LEU A 1 103 ? 35.075 -3.690 10.650 1.00 88.94 103 LEU A CA 1
ATOM 802 C C . LEU A 1 103 ? 35.805 -3.803 11.993 1.00 88.94 103 LEU A C 1
ATOM 804 O O . LEU A 1 103 ? 36.089 -2.783 12.620 1.00 88.94 103 LEU A O 1
ATOM 808 N N . ILE A 1 104 ? 36.186 -5.015 12.403 1.00 84.56 104 ILE A N 1
ATOM 809 C CA . ILE A 1 104 ? 36.923 -5.225 13.659 1.00 84.56 104 ILE A CA 1
ATOM 810 C C . ILE A 1 104 ? 38.303 -4.551 13.598 1.00 84.56 104 ILE A C 1
ATOM 812 O O . ILE A 1 104 ? 38.684 -3.851 14.537 1.00 84.56 104 ILE A O 1
ATOM 816 N N . ALA A 1 105 ? 39.037 -4.692 12.489 1.00 78.19 105 ALA A N 1
ATOM 817 C CA . ALA A 1 105 ? 40.344 -4.055 12.326 1.00 78.19 105 ALA A CA 1
ATOM 818 C C . ALA A 1 105 ? 40.263 -2.516 12.397 1.00 78.19 105 ALA A C 1
ATOM 820 O O . ALA A 1 105 ? 41.132 -1.885 13.001 1.00 78.19 105 ALA A O 1
ATOM 821 N N . SER A 1 106 ? 39.197 -1.913 11.857 1.00 79.94 106 SER A N 1
ATOM 822 C CA . SER A 1 106 ? 38.994 -0.456 11.880 1.00 79.94 106 SER A CA 1
ATOM 823 C C . SER A 1 106 ? 38.801 0.123 13.289 1.00 79.94 106 SER A C 1
ATOM 825 O O . SER A 1 106 ? 39.185 1.264 13.534 1.00 79.94 106 SER A O 1
ATOM 827 N N . ILE A 1 107 ? 38.276 -0.666 14.234 1.00 75.06 107 ILE A N 1
ATOM 828 C CA . ILE A 1 107 ? 38.054 -0.241 15.626 1.00 75.06 107 ILE A CA 1
ATOM 829 C C . ILE A 1 107 ? 39.331 -0.396 16.467 1.00 75.06 107 ILE A C 1
ATOM 831 O O . ILE A 1 107 ? 39.585 0.401 17.368 1.00 75.06 107 ILE A O 1
ATOM 835 N N . VAL A 1 108 ? 40.165 -1.401 16.180 1.00 69.62 108 VAL A N 1
ATOM 836 C CA . VAL A 1 108 ? 41.361 -1.700 16.991 1.00 69.62 108 VAL A CA 1
ATOM 837 C C . VAL A 1 108 ? 42.523 -0.743 16.694 1.00 69.62 108 VAL A C 1
ATOM 839 O O . VAL A 1 108 ? 43.266 -0.380 17.609 1.00 69.62 108 VAL A O 1
ATOM 842 N N . ILE A 1 109 ? 42.675 -0.283 15.446 1.00 60.28 109 ILE A N 1
ATOM 843 C CA . ILE A 1 109 ? 43.792 0.594 15.047 1.00 60.28 109 ILE A CA 1
ATOM 844 C C . ILE A 1 109 ? 43.778 1.956 15.789 1.00 60.28 109 ILE A C 1
ATOM 846 O O . ILE A 1 109 ? 44.828 2.346 16.304 1.00 60.28 109 ILE A O 1
ATOM 850 N N . PRO A 1 110 ? 42.642 2.667 15.951 1.00 56.34 110 PRO A N 1
ATOM 851 C CA . PRO A 1 110 ? 42.600 3.937 16.688 1.00 56.34 110 PRO A CA 1
ATOM 852 C C . PRO A 1 110 ? 42.939 3.817 18.186 1.00 56.34 110 PRO A C 1
ATOM 854 O O . PRO A 1 110 ? 43.519 4.735 18.774 1.00 56.34 110 PRO A O 1
ATOM 857 N N . VAL A 1 111 ? 42.620 2.681 18.817 1.00 57.69 111 VAL A N 1
ATOM 858 C CA . VAL A 1 111 ? 42.841 2.467 20.262 1.00 57.69 111 VAL A CA 1
ATOM 859 C C . VAL A 1 111 ? 44.321 2.212 20.580 1.00 57.69 111 VAL A C 1
ATOM 861 O O . VAL A 1 111 ? 44.810 2.614 21.635 1.00 57.69 111 VAL A O 1
ATOM 864 N N . ALA A 1 112 ? 45.076 1.607 19.659 1.00 55.16 112 ALA A N 1
ATOM 865 C CA . ALA A 1 112 ? 46.510 1.378 19.854 1.00 55.16 112 ALA A CA 1
ATOM 866 C C . ALA A 1 112 ? 47.348 2.668 19.733 1.00 55.16 112 ALA A C 1
ATOM 868 O O . ALA A 1 112 ? 48.332 2.831 20.458 1.00 55.16 112 ALA A O 1
ATOM 869 N N . VAL A 1 113 ? 46.944 3.609 18.870 1.00 53.78 113 VAL A N 1
ATOM 870 C CA . VAL A 1 113 ? 47.674 4.875 18.650 1.00 53.78 113 VAL A CA 1
ATOM 871 C C . VAL A 1 113 ? 47.480 5.854 19.816 1.00 53.78 113 VAL A C 1
ATOM 873 O O . VAL A 1 113 ? 48.394 6.596 20.173 1.00 53.78 113 VAL A O 1
ATOM 876 N N . THR A 1 114 ? 46.325 5.819 20.480 1.00 51.69 114 THR A N 1
ATOM 877 C CA . THR A 1 114 ? 46.038 6.695 21.628 1.00 51.69 114 THR A CA 1
ATOM 878 C C . THR A 1 114 ? 46.770 6.281 22.908 1.00 51.69 114 THR A C 1
ATOM 880 O O . THR A 1 114 ? 47.081 7.140 23.730 1.00 51.69 114 THR A O 1
ATOM 883 N N . GLN A 1 115 ? 47.159 5.009 23.060 1.00 51.12 115 GLN A N 1
ATOM 884 C CA . GLN A 1 115 ? 47.937 4.563 24.227 1.00 51.12 115 GLN A CA 1
ATOM 885 C C . GLN A 1 115 ? 49.451 4.797 24.111 1.00 51.12 115 GLN A C 1
ATOM 887 O O . GLN A 1 115 ? 50.149 4.744 25.123 1.00 51.12 115 GLN A O 1
ATOM 892 N N . THR A 1 116 ? 49.984 5.100 22.921 1.00 49.19 116 THR A N 1
ATOM 893 C CA . THR A 1 116 ? 51.420 5.415 22.767 1.00 49.19 116 THR A CA 1
ATOM 894 C C . THR A 1 116 ? 51.742 6.907 22.897 1.00 49.19 116 THR A C 1
ATOM 896 O O . THR A 1 116 ? 52.900 7.250 23.118 1.00 49.19 116 THR A O 1
ATOM 899 N N . ALA A 1 117 ? 50.742 7.794 22.840 1.00 49.28 117 ALA A N 1
ATOM 900 C CA . ALA A 1 117 ? 50.933 9.242 22.988 1.00 49.28 117 ALA A CA 1
ATOM 901 C C . ALA A 1 117 ? 50.784 9.757 24.438 1.00 49.28 117 ALA A C 1
ATOM 903 O O . ALA A 1 117 ? 51.136 10.896 24.724 1.00 49.28 117 ALA A O 1
ATOM 904 N N . GLY A 1 118 ? 50.308 8.930 25.375 1.00 48.03 118 GLY A N 1
ATOM 905 C CA . GLY A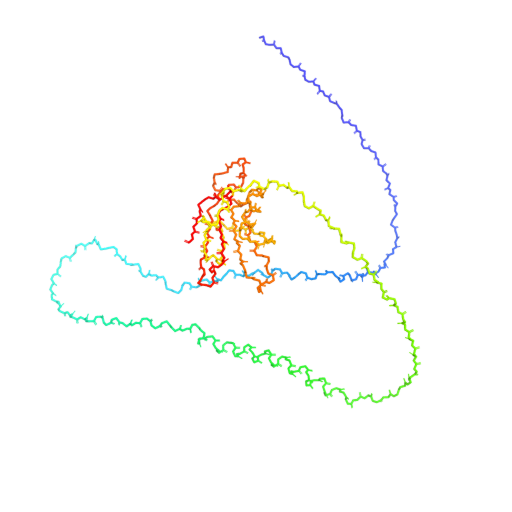 1 118 ? 50.006 9.340 26.755 1.00 48.03 118 GLY A CA 1
ATOM 906 C C . GLY A 1 118 ? 51.181 9.352 27.743 1.00 48.03 118 GLY A C 1
ATOM 907 O O . GLY A 1 118 ? 50.943 9.316 28.946 1.00 48.03 118 GLY A O 1
ATOM 908 N N . ARG A 1 119 ? 52.443 9.346 27.287 1.00 50.22 119 ARG A N 1
ATOM 909 C CA . ARG A 1 119 ? 53.627 9.251 28.173 1.00 50.22 119 ARG A CA 1
ATOM 910 C C . ARG A 1 119 ? 54.604 10.426 28.106 1.00 50.22 119 ARG A C 1
ATOM 912 O O . ARG A 1 119 ? 55.760 10.279 28.490 1.00 50.22 119 ARG A O 1
ATOM 919 N N . ALA A 1 120 ? 54.149 11.592 27.664 1.00 52.22 120 ALA A N 1
ATOM 920 C CA . ALA A 1 120 ? 54.923 12.822 27.773 1.00 52.22 120 ALA A CA 1
ATOM 921 C C . ALA A 1 120 ? 53.998 13.982 28.150 1.00 52.22 120 ALA A C 1
ATOM 923 O O . ALA A 1 120 ? 53.172 14.394 27.343 1.00 52.22 120 ALA A O 1
ATOM 924 N N . GLY A 1 121 ? 54.148 14.499 29.369 1.00 47.47 121 GLY A N 1
ATOM 925 C CA . GLY A 1 121 ? 53.506 15.749 29.772 1.00 47.47 121 GLY A CA 1
ATOM 926 C C . GLY A 1 121 ? 52.958 15.747 31.189 1.00 47.47 121 GLY A C 1
ATOM 927 O O . GLY A 1 121 ? 51.780 16.008 31.388 1.00 47.47 121 GLY A O 1
ATOM 928 N N . GLU A 1 122 ? 53.819 15.452 32.158 1.00 53.81 122 GLU A N 1
ATOM 929 C CA . GLU A 1 122 ? 53.655 15.904 33.536 1.00 53.81 122 GLU A CA 1
ATOM 930 C C . GLU A 1 122 ? 53.942 17.412 33.551 1.00 53.81 122 GLU A C 1
ATOM 932 O O . GLU A 1 122 ? 55.026 17.828 33.140 1.00 53.81 122 GLU A O 1
ATOM 937 N N . ASN A 1 123 ? 52.953 18.226 33.921 1.00 49.62 123 ASN A N 1
ATOM 938 C CA . ASN A 1 123 ? 53.176 19.432 34.712 1.00 49.62 123 ASN A CA 1
ATOM 939 C C . ASN A 1 123 ? 51.852 19.997 35.237 1.00 49.62 123 ASN A C 1
ATOM 941 O O . ASN A 1 123 ? 50.909 20.254 34.491 1.00 49.62 123 ASN A O 1
ATOM 945 N N . ASP A 1 124 ? 51.872 20.166 36.555 1.00 47.50 124 ASP A N 1
ATOM 946 C CA . ASP A 1 124 ? 50.992 20.909 37.446 1.00 47.50 124 ASP A CA 1
ATOM 947 C C . ASP A 1 124 ? 50.222 22.085 36.833 1.00 47.50 124 ASP A C 1
ATOM 949 O O . ASP A 1 124 ? 50.774 22.857 36.048 1.00 47.50 124 ASP A O 1
ATOM 953 N N . THR A 1 125 ? 49.006 22.330 37.343 1.00 46.84 125 THR A N 1
ATOM 954 C CA . THR A 1 125 ? 48.684 23.537 38.145 1.00 46.84 125 THR A CA 1
ATOM 955 C C . THR A 1 125 ? 47.174 23.605 38.459 1.00 46.84 125 THR A C 1
ATOM 957 O O . THR A 1 125 ? 46.356 23.853 37.582 1.00 46.84 125 THR A O 1
ATOM 960 N N . SER A 1 126 ? 46.867 23.437 39.750 1.00 45.28 126 SER A N 1
ATOM 961 C CA . SER A 1 126 ? 45.814 24.088 40.559 1.00 45.28 126 SER A CA 1
ATOM 962 C C . SER A 1 126 ? 44.308 23.915 40.260 1.00 45.28 126 SER A C 1
ATOM 964 O O . SER A 1 126 ? 43.742 24.498 39.341 1.00 45.28 126 SER A O 1
ATOM 966 N N . ASP A 1 127 ? 43.664 23.232 41.216 1.00 45.28 127 ASP A N 1
ATOM 967 C CA . ASP A 1 127 ? 42.334 23.455 41.831 1.00 45.28 127 ASP A CA 1
ATOM 968 C C . ASP A 1 127 ? 41.959 24.943 42.090 1.00 45.28 127 ASP A C 1
ATOM 970 O O . ASP A 1 127 ? 42.832 25.813 42.042 1.00 45.28 127 ASP A O 1
ATOM 974 N N . PRO A 1 128 ? 40.761 25.268 42.634 1.00 62.44 128 PRO A N 1
ATOM 975 C CA . PRO A 1 128 ? 39.424 24.684 42.454 1.00 62.44 128 PRO A CA 1
ATOM 976 C C . PRO A 1 128 ? 38.372 25.792 42.186 1.00 62.44 128 PRO A C 1
ATOM 978 O O . PRO A 1 128 ? 38.513 26.926 42.644 1.00 62.44 128 PRO A O 1
ATOM 981 N N . THR A 1 129 ? 37.225 25.502 41.561 1.00 45.56 129 THR A N 1
ATOM 982 C CA . THR A 1 129 ? 36.020 26.332 41.795 1.00 45.56 129 THR A CA 1
ATOM 983 C C . THR A 1 129 ? 34.757 25.490 41.758 1.00 45.56 129 THR A C 1
ATOM 985 O O . THR A 1 129 ? 34.285 25.040 40.719 1.00 45.56 129 THR A O 1
ATOM 988 N N . SER A 1 130 ? 34.218 25.311 42.958 1.00 51.75 130 SER A N 1
ATOM 989 C CA . SER A 1 130 ? 32.878 24.827 43.231 1.00 51.75 130 SER A CA 1
ATOM 990 C C . SER A 1 130 ? 31.852 25.837 42.716 1.00 51.75 130 SER A C 1
ATOM 992 O O . SER A 1 130 ? 31.961 27.033 42.990 1.00 51.75 130 SER A O 1
ATOM 994 N N . SER A 1 131 ? 30.844 25.374 41.983 1.00 46.22 131 SER A N 1
ATOM 995 C CA . SER A 1 131 ? 29.611 26.125 41.739 1.00 46.22 131 SER A CA 1
ATOM 996 C C . SER A 1 131 ? 28.466 25.144 41.534 1.00 46.22 131 SER A C 1
ATOM 998 O O . SER A 1 131 ? 28.252 24.594 40.458 1.00 46.22 131 SER A O 1
ATOM 1000 N N . THR A 1 132 ? 27.744 24.911 42.624 1.00 53.09 132 THR A N 1
ATOM 1001 C CA . THR A 1 132 ? 26.442 24.254 42.654 1.00 53.09 132 THR A CA 1
ATOM 1002 C C . THR A 1 132 ? 25.442 25.124 41.900 1.00 53.09 132 THR A C 1
ATOM 1004 O O . THR A 1 132 ? 25.097 26.208 42.368 1.00 53.09 132 THR A O 1
ATOM 1007 N N . VAL A 1 133 ? 24.952 24.652 40.754 1.00 54.81 133 VAL A N 1
ATOM 1008 C CA . VAL A 1 133 ? 23.814 25.271 40.066 1.00 54.81 133 VAL A CA 1
ATOM 1009 C C . VAL A 1 133 ? 22.620 24.342 40.224 1.00 54.81 133 VAL A C 1
ATOM 1011 O O . VAL A 1 133 ? 22.497 23.320 39.557 1.00 54.81 133 VAL A O 1
ATOM 1014 N N . ALA A 1 134 ? 21.759 24.686 41.178 1.00 55.88 134 ALA A N 1
ATOM 1015 C CA . ALA A 1 134 ? 20.406 24.167 41.250 1.00 55.88 134 ALA A CA 1
ATOM 1016 C C . ALA A 1 134 ? 19.569 24.891 40.188 1.00 55.88 134 ALA A C 1
ATOM 1018 O O . ALA A 1 134 ? 19.559 26.121 40.138 1.00 55.88 134 ALA A O 1
ATOM 1019 N N . SER A 1 135 ? 18.860 24.153 39.339 1.00 46.88 135 SER A N 1
ATOM 1020 C CA . SER A 1 135 ? 17.835 24.729 38.466 1.00 46.88 135 SER A CA 1
ATOM 1021 C C . SER A 1 135 ? 16.699 23.731 38.261 1.00 46.88 135 SER A C 1
ATOM 1023 O O . SER A 1 135 ? 16.784 22.798 37.472 1.00 46.88 135 SER A O 1
ATOM 1025 N N . SER A 1 136 ? 15.668 23.947 39.081 1.00 49.56 136 SER A N 1
ATOM 1026 C CA . SER A 1 136 ? 14.240 23.922 38.746 1.00 49.56 136 SER A CA 1
ATOM 1027 C C . SER A 1 136 ? 13.744 22.835 37.789 1.00 49.56 136 SER A C 1
ATOM 1029 O O . SER A 1 136 ? 13.723 23.000 36.569 1.00 49.56 136 SER A O 1
ATOM 1031 N N . VAL A 1 137 ? 13.200 21.782 38.395 1.00 55.19 137 VAL A N 1
ATOM 1032 C CA . VAL A 1 137 ? 12.240 20.863 37.783 1.00 55.19 137 VAL A CA 1
ATOM 1033 C C . VAL A 1 137 ? 10.982 21.669 37.442 1.00 55.19 137 VAL A C 1
ATOM 1035 O O . VAL A 1 137 ? 10.310 22.174 38.338 1.00 55.19 137 VAL A O 1
ATOM 1038 N N . SER A 1 138 ? 10.697 21.853 36.154 1.00 49.81 138 SER A N 1
ATOM 1039 C CA . SER A 1 138 ? 9.426 22.419 35.695 1.00 49.81 138 SER A CA 1
ATOM 1040 C C . SER A 1 138 ? 8.474 21.267 35.397 1.00 49.81 138 SER A C 1
ATOM 1042 O O . SER A 1 138 ? 8.605 20.592 34.377 1.00 49.81 138 SER A O 1
ATOM 1044 N N . GLU A 1 139 ? 7.539 21.024 36.313 1.00 51.25 139 GLU A N 1
ATOM 1045 C CA . GLU A 1 139 ? 6.375 20.168 36.091 1.00 51.25 139 GLU A CA 1
ATOM 1046 C C . GLU A 1 139 ? 5.486 20.813 35.021 1.00 51.25 139 GLU A C 1
ATOM 1048 O O . GLU A 1 139 ? 4.720 21.743 35.281 1.00 51.25 139 GLU A O 1
ATOM 1053 N N . SER A 1 140 ? 5.607 20.332 33.785 1.00 50.56 140 SER A N 1
ATOM 1054 C CA . SER A 1 140 ? 4.664 20.672 32.726 1.00 50.56 140 SER A CA 1
ATOM 1055 C C . SER A 1 140 ? 3.383 19.880 32.957 1.00 50.56 140 SER A C 1
ATOM 1057 O O . SER A 1 140 ? 3.336 18.663 32.787 1.00 50.56 140 SER A O 1
ATOM 1059 N N . SER A 1 141 ? 2.350 20.584 33.413 1.00 47.16 141 SER A N 1
ATOM 1060 C CA . SER A 1 141 ? 1.011 20.039 33.600 1.00 47.16 141 SER A CA 1
ATOM 1061 C C . SER A 1 141 ? 0.454 19.610 32.244 1.00 47.16 141 SER A C 1
ATOM 1063 O O . SER A 1 141 ? 0.111 20.441 31.404 1.00 47.16 141 SER A O 1
ATOM 1065 N N . THR A 1 142 ? 0.377 18.301 32.025 1.00 49.62 142 THR A N 1
ATOM 1066 C CA . THR A 1 142 ? -0.256 17.691 30.858 1.00 49.62 142 THR A CA 1
ATOM 1067 C C . THR A 1 142 ? -1.754 17.992 30.899 1.00 49.62 142 THR A C 1
ATOM 1069 O O . THR A 1 142 ? -2.530 17.314 31.573 1.00 49.62 142 THR A O 1
ATOM 1072 N N . ALA A 1 143 ? -2.176 19.042 30.194 1.00 49.28 143 ALA A N 1
ATOM 1073 C CA . ALA A 1 143 ? -3.583 19.290 29.924 1.00 49.28 143 ALA A CA 1
ATOM 1074 C C . ALA A 1 143 ? -4.098 18.148 29.041 1.00 49.28 143 ALA A C 1
ATOM 1076 O O . ALA A 1 143 ? -3.884 18.116 27.830 1.00 49.28 143 ALA A O 1
ATOM 1077 N N . THR A 1 144 ? -4.743 17.173 29.678 1.00 53.09 144 THR A N 1
ATOM 1078 C CA . THR A 1 144 ? -5.448 16.086 29.001 1.00 53.09 144 THR A CA 1
ATOM 1079 C C . THR A 1 144 ? -6.706 16.685 28.386 1.00 53.09 144 THR A C 1
ATOM 1081 O O . THR A 1 144 ? -7.778 16.698 28.987 1.00 53.09 144 THR A O 1
ATOM 1084 N N . SER A 1 145 ? -6.563 17.251 27.193 1.00 46.09 145 SER A N 1
ATOM 1085 C CA . SER A 1 145 ? -7.696 17.596 26.347 1.00 46.09 145 SER A CA 1
ATOM 1086 C C . SER A 1 145 ? -8.310 16.290 25.858 1.00 46.09 145 SER A C 1
ATOM 1088 O O . SER A 1 145 ? -7.937 15.769 24.811 1.00 46.09 145 SER A O 1
ATOM 1090 N N . THR A 1 146 ? -9.254 15.741 26.623 1.00 48.25 146 THR A N 1
ATOM 1091 C CA . THR A 1 146 ? -10.239 14.781 26.112 1.00 48.25 146 THR A CA 1
ATOM 1092 C C . THR A 1 146 ? -11.069 15.485 25.043 1.00 48.25 146 THR A C 1
ATOM 1094 O O . THR A 1 146 ? -12.152 16.012 25.307 1.00 48.25 146 THR A O 1
ATOM 1097 N N . SER A 1 147 ? -10.512 15.537 23.833 1.00 49.62 147 SER A N 1
ATOM 1098 C CA . SER A 1 147 ? -11.237 15.817 22.606 1.00 49.62 147 SER A CA 1
ATOM 1099 C C . SER A 1 147 ? -12.273 14.710 22.469 1.00 49.62 147 SER A C 1
ATOM 1101 O O . SER A 1 147 ? -11.941 13.559 22.187 1.00 49.62 147 SER A O 1
ATOM 1103 N N . ARG A 1 148 ? -13.532 15.027 22.779 1.00 46.94 148 ARG A N 1
ATOM 1104 C CA . ARG A 1 148 ? -14.643 14.128 22.477 1.00 46.94 148 ARG A CA 1
ATOM 1105 C C . ARG A 1 148 ? -14.718 14.052 20.958 1.00 46.94 148 ARG A C 1
ATOM 1107 O O . ARG A 1 148 ? -15.178 15.001 20.326 1.00 46.94 148 ARG A O 1
ATOM 1114 N N . ARG A 1 149 ? -14.213 12.945 20.401 1.00 56.38 149 ARG A N 1
ATOM 1115 C CA . ARG A 1 149 ? -14.424 12.545 19.006 1.00 56.38 149 ARG A CA 1
ATOM 1116 C C . ARG A 1 149 ? -15.927 12.704 18.741 1.00 56.38 149 ARG A C 1
ATOM 1118 O O . ARG A 1 149 ? -16.709 12.159 19.526 1.00 56.38 149 ARG A O 1
ATOM 1125 N N . PRO A 1 150 ? -16.347 13.514 17.754 1.00 53.06 150 PRO A N 1
ATOM 1126 C CA . PRO A 1 150 ? -17.749 13.560 17.385 1.00 53.06 150 PRO A CA 1
ATOM 1127 C C . PRO A 1 150 ? -18.182 12.127 17.091 1.00 53.06 150 PRO A C 1
ATOM 1129 O O . PRO A 1 150 ? -17.482 11.395 16.391 1.00 53.06 150 PRO A O 1
ATOM 1132 N N . ASP A 1 151 ? -19.293 11.732 17.705 1.00 48.69 151 ASP A N 1
ATOM 1133 C CA . ASP A 1 151 ? -19.994 10.477 17.459 1.00 48.69 151 ASP A CA 1
ATOM 1134 C C . ASP A 1 151 ? -20.594 10.566 16.051 1.00 48.69 151 ASP A C 1
ATOM 1136 O O . ASP A 1 151 ? -21.780 10.821 15.843 1.00 48.69 151 ASP A O 1
ATOM 1140 N N . SER A 1 152 ? -19.711 10.528 15.055 1.00 52.94 152 SER A N 1
ATOM 1141 C CA . SER A 1 152 ? -20.076 10.343 13.669 1.00 52.94 152 SER A CA 1
ATOM 1142 C C . SER A 1 152 ? -20.604 8.931 13.607 1.00 52.94 152 SER A C 1
ATOM 1144 O O . SER A 1 152 ? -19.851 7.981 13.801 1.00 52.94 152 SER A O 1
ATOM 1146 N N . THR A 1 153 ? -21.907 8.806 13.380 1.00 54.19 153 THR A N 1
ATOM 1147 C CA . THR A 1 153 ? -22.535 7.558 12.967 1.00 54.19 153 THR A CA 1
ATOM 1148 C C . THR A 1 153 ? -21.737 7.058 11.766 1.00 54.19 153 THR A C 1
ATOM 1150 O O . THR A 1 153 ? -21.904 7.575 10.662 1.00 54.19 153 THR A O 1
ATOM 1153 N N . SER A 1 154 ? -20.764 6.176 12.019 1.00 57.25 154 SER A N 1
ATOM 1154 C CA . SER A 1 154 ? -19.820 5.728 11.005 1.00 57.25 154 SER A CA 1
ATOM 1155 C C . SER A 1 154 ? -20.643 4.907 10.038 1.00 57.25 154 SER A C 1
ATOM 1157 O O . SER A 1 154 ? -21.116 3.819 10.371 1.00 57.25 154 SER A O 1
ATOM 1159 N N . SER A 1 155 ? -20.944 5.498 8.887 1.00 69.00 155 SER A N 1
ATOM 1160 C CA . SER A 1 155 ? -21.515 4.758 7.780 1.00 69.00 155 SER A CA 1
ATOM 1161 C C . SER A 1 155 ? -20.437 3.776 7.368 1.00 69.00 155 SER A C 1
ATOM 1163 O O . SER A 1 155 ? -19.498 4.171 6.684 1.00 69.00 155 SER A O 1
ATOM 1165 N N . VAL A 1 156 ? -20.555 2.537 7.846 1.00 77.44 156 VAL A N 1
ATOM 1166 C CA . VAL A 1 156 ? -19.663 1.439 7.474 1.00 77.44 156 VAL A CA 1
ATOM 1167 C C . VAL A 1 156 ? -19.587 1.427 5.956 1.00 77.44 156 VAL A C 1
ATOM 1169 O O . VAL A 1 156 ? -20.618 1.321 5.284 1.00 77.44 156 VAL A O 1
ATOM 1172 N N . ILE A 1 157 ? -18.383 1.620 5.429 1.00 88.50 157 ILE A N 1
ATOM 1173 C CA . ILE A 1 157 ? -18.139 1.573 3.993 1.00 88.50 157 ILE A CA 1
ATOM 1174 C C . ILE A 1 157 ? -18.279 0.099 3.607 1.00 88.50 157 ILE A C 1
ATOM 1176 O O . ILE A 1 157 ? -17.515 -0.718 4.125 1.00 88.50 157 ILE A O 1
ATOM 1180 N N . PRO A 1 158 ? -19.277 -0.283 2.792 1.00 90.12 158 PRO A N 1
ATOM 1181 C CA . PRO A 1 158 ? -19.574 -1.691 2.542 1.00 90.12 158 PRO A CA 1
ATOM 1182 C C . PRO A 1 158 ? -18.400 -2.434 1.891 1.00 90.12 158 PRO A C 1
ATOM 1184 O O . PRO A 1 158 ? -18.256 -3.633 2.098 1.00 90.12 158 PRO A O 1
ATOM 1187 N N . GLU A 1 159 ? -17.527 -1.726 1.172 1.00 93.38 159 GLU A N 1
ATOM 1188 C CA . GLU A 1 159 ? -16.297 -2.253 0.574 1.00 93.38 159 GLU A CA 1
ATOM 1189 C C . GLU A 1 159 ? -15.190 -2.567 1.599 1.00 93.38 159 GLU A C 1
ATOM 1191 O O . GLU A 1 159 ? -14.201 -3.218 1.260 1.00 93.38 159 GLU A O 1
ATOM 1196 N N . CYS A 1 160 ? -15.343 -2.129 2.852 1.00 96.31 160 CYS A N 1
ATOM 1197 C CA . CYS A 1 160 ? -14.411 -2.402 3.945 1.00 96.31 160 CYS A CA 1
ATOM 1198 C C . CYS A 1 160 ? -14.813 -3.622 4.795 1.00 96.31 160 CYS A C 1
ATOM 1200 O O . CYS A 1 160 ? -14.485 -3.701 5.980 1.00 96.31 160 CYS A O 1
ATOM 1202 N N . ASP A 1 161 ? -15.493 -4.603 4.192 1.00 95.38 161 ASP A N 1
ATOM 1203 C CA . ASP A 1 161 ? -15.747 -5.901 4.816 1.00 95.38 161 ASP A CA 1
ATOM 1204 C C . ASP A 1 161 ? -14.495 -6.795 4.761 1.00 95.38 161 ASP A C 1
ATOM 1206 O O . ASP A 1 161 ? -13.954 -7.116 3.702 1.00 95.38 161 ASP A O 1
ATOM 1210 N N . THR A 1 162 ? -14.053 -7.264 5.929 1.00 93.81 162 THR A N 1
ATOM 1211 C CA . THR A 1 162 ? -12.874 -8.138 6.073 1.00 93.81 162 THR A CA 1
ATOM 1212 C C . THR A 1 162 ? -12.924 -9.445 5.272 1.00 93.81 162 THR A C 1
ATOM 1214 O O . THR A 1 162 ? -11.886 -10.089 5.068 1.00 93.81 162 THR A O 1
ATOM 1217 N N . SER A 1 163 ? -14.111 -9.887 4.850 1.00 95.50 163 SER A N 1
ATOM 1218 C CA . SER A 1 163 ? -14.285 -11.074 4.009 1.00 95.50 163 SER A CA 1
ATOM 1219 C C . SER A 1 163 ? -13.822 -10.861 2.565 1.00 95.50 163 SER A C 1
ATOM 1221 O O . SER A 1 163 ? -13.387 -11.832 1.939 1.00 95.50 163 SER A O 1
ATOM 1223 N N . ASP A 1 164 ? -13.802 -9.614 2.092 1.00 94.81 164 ASP A N 1
ATOM 1224 C CA . ASP A 1 164 ? -13.356 -9.237 0.746 1.00 94.81 164 ASP A CA 1
ATOM 1225 C C . ASP A 1 164 ? -11.859 -8.883 0.686 1.00 94.81 164 ASP A C 1
ATOM 1227 O O . ASP A 1 164 ? -11.288 -8.693 -0.392 1.00 94.81 164 ASP A O 1
ATOM 1231 N N . PHE A 1 165 ? -11.184 -8.826 1.837 1.00 96.81 165 PHE A N 1
ATOM 1232 C CA . PHE A 1 165 ? -9.777 -8.443 1.907 1.00 96.81 165 PHE A CA 1
ATOM 1233 C C . PHE A 1 165 ? -8.854 -9.533 1.359 1.00 96.81 165 PHE A C 1
ATOM 1235 O O . PHE A 1 165 ? -8.986 -10.729 1.648 1.00 96.81 165 PHE A O 1
ATOM 1242 N N . VAL A 1 166 ? -7.821 -9.103 0.633 1.00 97.00 166 VAL A N 1
ATOM 1243 C CA . VAL A 1 166 ? -6.711 -9.970 0.244 1.00 97.00 166 VAL A CA 1
ATOM 1244 C C . VAL A 1 166 ? -5.900 -10.278 1.497 1.00 97.00 166 VAL A C 1
ATOM 1246 O O . VAL A 1 166 ? -5.329 -9.385 2.113 1.00 97.00 166 VAL A O 1
ATOM 1249 N N . ARG A 1 167 ? -5.848 -11.554 1.880 1.00 96.88 167 ARG A N 1
ATOM 1250 C CA . ARG A 1 167 ? -5.108 -12.025 3.059 1.00 96.88 167 ARG A CA 1
ATOM 1251 C C . ARG A 1 167 ? -3.679 -12.420 2.718 1.00 96.88 167 ARG A C 1
ATOM 1253 O O . ARG A 1 167 ? -3.398 -12.832 1.585 1.00 96.88 167 ARG A O 1
ATOM 1260 N N . GLY A 1 168 ? -2.808 -12.414 3.723 1.00 95.62 168 GLY A N 1
ATOM 1261 C CA . GLY A 1 168 ? -1.447 -12.920 3.560 1.00 95.62 168 GLY A CA 1
ATOM 1262 C C . GLY A 1 168 ? -0.511 -11.925 2.884 1.00 95.62 168 GLY A C 1
ATOM 1263 O O . GLY A 1 168 ? 0.515 -12.345 2.354 1.00 95.62 168 GLY A O 1
ATOM 1264 N N . VAL A 1 169 ? -0.886 -10.647 2.802 1.00 95.38 169 VAL A N 1
ATOM 1265 C CA . VAL A 1 169 ? -0.185 -9.649 1.985 1.00 95.38 169 VAL A CA 1
ATOM 1266 C C . VAL A 1 169 ? 1.063 -9.158 2.714 1.00 95.38 169 VAL A C 1
ATOM 1268 O O . VAL A 1 169 ? 0.991 -8.717 3.853 1.00 95.38 169 VAL A O 1
ATOM 1271 N N . ASN A 1 170 ? 2.230 -9.204 2.079 1.00 94.62 170 ASN A N 1
ATOM 1272 C CA . ASN A 1 170 ? 3.459 -8.645 2.659 1.00 94.62 170 ASN A CA 1
ATOM 1273 C C . ASN A 1 170 ? 4.007 -7.445 1.882 1.00 94.62 170 ASN A C 1
ATOM 1275 O O . ASN A 1 170 ? 4.967 -6.816 2.324 1.00 94.62 170 ASN A O 1
ATOM 1279 N N . TRP A 1 171 ? 3.428 -7.150 0.721 1.00 95.00 171 TRP A N 1
ATOM 1280 C CA . TRP A 1 171 ? 3.816 -6.031 -0.116 1.00 95.00 171 TRP A CA 1
ATOM 1281 C C . TRP A 1 171 ? 2.653 -5.615 -1.013 1.00 95.00 171 TRP A C 1
ATOM 1283 O O . TRP A 1 171 ? 1.911 -6.463 -1.516 1.00 95.00 171 TRP A O 1
ATOM 1293 N N . ILE A 1 172 ? 2.542 -4.311 -1.246 1.00 96.31 172 ILE A N 1
ATOM 1294 C CA . ILE A 1 172 ? 1.620 -3.689 -2.193 1.00 96.31 172 ILE A CA 1
ATOM 1295 C C . ILE A 1 172 ? 2.426 -2.849 -3.180 1.00 96.31 172 ILE A C 1
ATOM 1297 O O . ILE A 1 172 ? 3.398 -2.197 -2.798 1.00 96.31 172 ILE A O 1
ATOM 1301 N N . GLY A 1 173 ? 2.001 -2.833 -4.436 1.00 95.38 173 GLY A N 1
ATOM 1302 C CA . GLY A 1 173 ? 2.475 -1.874 -5.418 1.00 95.38 173 GLY A CA 1
ATOM 1303 C C . GLY A 1 173 ? 1.499 -1.691 -6.566 1.00 95.38 173 GLY A C 1
ATOM 1304 O O . GLY A 1 173 ? 0.407 -2.260 -6.590 1.00 95.38 173 GLY A O 1
ATOM 1305 N N . SER A 1 174 ? 1.913 -0.881 -7.533 1.00 93.56 174 SER A N 1
ATOM 1306 C CA . SER A 1 174 ? 1.144 -0.604 -8.740 1.00 93.56 174 SER A CA 1
ATOM 1307 C C . SER A 1 174 ? 1.820 -1.188 -9.981 1.00 93.56 174 SER A C 1
ATOM 1309 O O . SER A 1 174 ? 3.041 -1.339 -10.031 1.00 93.56 174 SER A O 1
ATOM 1311 N N . SER A 1 175 ? 1.019 -1.520 -10.995 1.00 89.31 175 SER A N 1
ATOM 1312 C CA . SER A 1 175 ? 1.495 -1.976 -12.316 1.00 89.31 175 SER A CA 1
ATOM 1313 C C . SER A 1 175 ? 2.263 -0.910 -13.109 1.00 89.31 175 SER A C 1
ATOM 1315 O O . SER A 1 175 ? 2.949 -1.222 -14.083 1.00 89.31 175 SER A O 1
ATOM 1317 N N . VAL A 1 176 ? 2.145 0.341 -12.687 1.00 86.88 176 VAL A N 1
ATOM 1318 C CA . VAL A 1 176 ? 2.759 1.529 -13.277 1.00 86.88 176 VAL A CA 1
ATOM 1319 C C . VAL A 1 176 ? 3.899 2.031 -12.372 1.00 86.88 176 VAL A C 1
ATOM 1321 O O . VAL A 1 176 ? 3.843 1.861 -11.152 1.00 86.88 176 VAL A O 1
ATOM 1324 N N . PRO A 1 177 ? 4.990 2.565 -12.950 1.00 88.12 177 PRO A N 1
ATOM 1325 C CA . PRO A 1 177 ? 6.185 2.958 -12.202 1.00 88.12 177 PRO A CA 1
ATOM 1326 C C . PRO A 1 177 ? 6.004 4.291 -11.460 1.00 88.12 177 PRO A C 1
ATOM 1328 O O . PRO A 1 177 ? 5.177 5.107 -11.840 1.00 88.12 177 PRO A O 1
ATOM 1331 N N . ASN A 1 178 ? 6.869 4.564 -10.474 1.00 86.25 178 ASN A N 1
ATOM 1332 C CA . ASN A 1 178 ? 6.922 5.827 -9.711 1.00 86.25 178 ASN A CA 1
ATOM 1333 C C . ASN A 1 178 ? 5.670 6.136 -8.870 1.00 86.25 178 ASN A C 1
ATOM 1335 O O . ASN A 1 178 ? 5.324 7.299 -8.668 1.00 86.25 178 ASN A O 1
ATOM 1339 N N . TRP A 1 179 ? 4.993 5.108 -8.363 1.00 88.25 179 TRP A N 1
ATOM 1340 C CA . TRP A 1 179 ? 3.935 5.301 -7.377 1.00 88.25 179 TRP A CA 1
ATOM 1341 C C . TRP A 1 179 ? 4.521 5.719 -6.025 1.00 88.25 179 TRP A C 1
ATOM 1343 O O . TRP A 1 179 ? 5.618 5.307 -5.640 1.00 88.25 179 TRP A O 1
ATOM 1353 N N . SER A 1 180 ? 3.778 6.555 -5.309 1.00 88.25 180 SER A N 1
ATOM 1354 C CA . SER A 1 180 ? 4.068 6.931 -3.931 1.00 88.25 180 SER A CA 1
ATOM 1355 C C . SER A 1 180 ? 3.125 6.193 -2.989 1.00 88.25 180 SER A C 1
ATOM 1357 O O . SER A 1 180 ? 2.025 5.779 -3.364 1.00 88.25 180 SER A O 1
ATOM 1359 N N . PHE A 1 181 ? 3.565 6.024 -1.749 1.00 92.94 181 PHE A N 1
ATOM 1360 C CA . PHE A 1 181 ? 2.716 5.536 -0.678 1.00 92.94 181 PHE A CA 1
ATOM 1361 C C . PHE A 1 181 ? 2.754 6.484 0.504 1.00 92.94 181 PHE A C 1
ATOM 1363 O O . PHE A 1 181 ? 3.738 7.188 0.741 1.00 92.94 181 PHE A O 1
ATOM 1370 N N . LYS A 1 182 ? 1.657 6.477 1.246 1.00 95.56 182 LYS A N 1
ATOM 1371 C CA . LYS A 1 182 ? 1.517 7.137 2.528 1.00 95.56 182 LYS A CA 1
ATOM 1372 C C . LYS A 1 182 ? 1.452 6.072 3.614 1.00 95.56 182 LYS A C 1
ATOM 1374 O O . LYS A 1 182 ? 0.772 5.059 3.457 1.00 95.56 182 LYS A O 1
ATOM 1379 N N . LEU A 1 183 ? 2.200 6.314 4.681 1.00 95.75 183 LEU A N 1
ATOM 1380 C CA . LEU A 1 183 ? 2.193 5.514 5.895 1.00 95.75 183 LEU A CA 1
ATOM 1381 C C . LEU A 1 183 ? 1.379 6.256 6.944 1.00 95.75 183 LEU A C 1
ATOM 1383 O O . LEU A 1 183 ? 1.733 7.379 7.303 1.00 95.75 183 LEU A O 1
ATOM 1387 N N . ASP A 1 184 ? 0.324 5.627 7.437 1.00 96.19 184 ASP A N 1
ATOM 1388 C CA . ASP A 1 184 ? -0.539 6.180 8.472 1.00 96.19 184 ASP A CA 1
ATOM 1389 C C . ASP A 1 184 ? -0.758 5.156 9.591 1.00 96.19 184 ASP A C 1
ATOM 1391 O O . ASP A 1 184 ? -0.545 3.948 9.434 1.00 96.19 184 ASP A O 1
ATOM 1395 N N . LEU A 1 185 ? -1.136 5.661 10.762 1.00 95.50 185 LEU A N 1
ATOM 1396 C CA . LEU A 1 185 ? -1.555 4.813 11.870 1.00 95.50 185 LEU A CA 1
ATOM 1397 C C . LEU A 1 185 ? -2.966 4.305 11.586 1.00 95.50 185 LEU A C 1
ATOM 1399 O O . LEU A 1 185 ? -3.827 5.088 11.193 1.00 95.50 185 LEU A O 1
ATOM 1403 N N . ALA A 1 186 ? -3.188 3.016 11.807 1.00 96.00 186 ALA A N 1
ATOM 1404 C CA . ALA A 1 186 ? -4.512 2.420 11.813 1.00 96.00 186 ALA A CA 1
ATOM 1405 C C . ALA A 1 186 ? -4.593 1.391 12.936 1.00 96.00 186 ALA A C 1
ATOM 1407 O O . ALA A 1 186 ? -3.604 0.701 13.200 1.00 96.00 186 ALA A O 1
ATOM 1408 N N . ASP A 1 187 ? -5.753 1.302 13.577 1.00 95.31 187 ASP A N 1
ATOM 1409 C CA . ASP A 1 187 ? -5.969 0.359 14.681 1.00 95.31 187 ASP A CA 1
ATOM 1410 C C . ASP A 1 187 ? -6.135 -1.083 14.163 1.00 95.31 187 ASP A C 1
ATOM 1412 O O . ASP A 1 187 ? -5.695 -2.038 14.803 1.00 95.31 187 ASP A O 1
ATOM 1416 N N . ASP A 1 188 ? -6.743 -1.245 12.984 1.00 96.31 188 ASP A N 1
ATOM 1417 C CA . ASP A 1 188 ? -6.939 -2.530 12.315 1.00 96.31 188 ASP A CA 1
ATOM 1418 C C . ASP A 1 188 ? -7.046 -2.380 10.779 1.00 96.31 188 ASP A C 1
ATOM 1420 O O . ASP A 1 188 ? -6.915 -1.293 10.204 1.00 96.31 188 ASP A O 1
ATOM 1424 N N . ALA A 1 189 ? -7.262 -3.502 10.083 1.00 97.06 189 ALA A N 1
ATOM 1425 C CA . ALA A 1 189 ? -7.402 -3.519 8.629 1.00 97.06 189 ALA A CA 1
ATOM 1426 C C . ALA A 1 189 ? -8.652 -2.781 8.122 1.00 97.06 189 ALA A C 1
ATOM 1428 O O . ALA A 1 189 ? -8.619 -2.237 7.017 1.00 97.06 189 ALA A O 1
ATOM 1429 N N . VAL A 1 190 ? -9.737 -2.759 8.903 1.00 97.25 190 VAL A N 1
ATOM 1430 C CA . VAL A 1 190 ? -10.970 -2.049 8.537 1.00 97.25 190 VAL A CA 1
ATOM 1431 C C . VAL A 1 190 ? -10.719 -0.549 8.609 1.00 97.25 190 VAL A C 1
ATOM 1433 O O . VAL A 1 190 ? -11.014 0.150 7.645 1.00 97.25 190 VAL A O 1
ATOM 1436 N N . ASP A 1 191 ? -10.075 -0.071 9.673 1.00 97.06 191 ASP A N 1
ATOM 1437 C CA . ASP A 1 191 ? -9.683 1.333 9.814 1.00 97.06 191 ASP A CA 1
ATOM 1438 C C . ASP A 1 191 ? -8.738 1.770 8.679 1.00 97.06 191 ASP A C 1
ATOM 1440 O O . ASP A 1 191 ? -8.956 2.800 8.043 1.00 97.06 191 ASP A O 1
ATOM 1444 N N . CYS A 1 192 ? -7.748 0.947 8.311 1.00 97.94 192 CYS A N 1
ATOM 1445 C CA . CYS A 1 192 ? -6.871 1.250 7.171 1.00 97.94 192 CYS A CA 1
ATOM 1446 C C . CYS A 1 192 ? -7.630 1.328 5.827 1.00 97.94 192 CYS A C 1
ATOM 1448 O O . CYS A 1 192 ? -7.349 2.205 4.998 1.00 97.94 192 CYS A O 1
ATOM 1450 N N . CYS A 1 193 ? -8.613 0.444 5.619 1.00 98.25 193 CYS A N 1
ATOM 1451 C CA . CYS A 1 193 ? -9.507 0.494 4.464 1.00 98.25 193 CYS A CA 1
ATOM 1452 C C . CYS A 1 193 ? -10.340 1.780 4.460 1.00 98.25 193 CYS A C 1
ATOM 1454 O O . CYS A 1 193 ? -10.325 2.521 3.475 1.00 98.25 193 CYS A O 1
ATOM 1456 N N . GLU A 1 194 ? -11.014 2.089 5.569 1.00 97.25 194 GLU A N 1
ATOM 1457 C CA . GLU A 1 194 ? -11.865 3.273 5.688 1.00 97.25 194 GLU A CA 1
ATOM 1458 C C . GLU A 1 194 ? -11.069 4.555 5.450 1.00 97.25 194 GLU A C 1
ATOM 1460 O O . GLU A 1 194 ? -11.508 5.426 4.696 1.00 97.25 194 GLU A O 1
ATOM 1465 N N . GLN A 1 195 ? -9.862 4.645 6.013 1.00 96.75 195 GLN A N 1
ATOM 1466 C CA . GLN A 1 195 ? -8.953 5.753 5.754 1.00 96.75 195 GLN A CA 1
ATOM 1467 C C . GLN A 1 195 ? -8.670 5.893 4.249 1.00 96.75 195 GLN A C 1
ATOM 1469 O O . GLN A 1 195 ? -8.722 7.000 3.714 1.00 96.75 195 GLN A O 1
ATOM 1474 N N . CYS A 1 196 ? -8.357 4.804 3.535 1.00 97.44 196 CYS A N 1
ATOM 1475 C CA . CYS A 1 196 ? -8.143 4.851 2.082 1.00 97.44 196 CYS A CA 1
ATOM 1476 C C . CYS A 1 196 ? -9.380 5.358 1.325 1.00 97.44 196 CYS A C 1
ATOM 1478 O O . CYS A 1 196 ? -9.243 6.225 0.468 1.00 97.44 196 CYS A O 1
ATOM 1480 N N . TYR A 1 197 ? -10.583 4.892 1.664 1.00 96.38 197 TYR A N 1
ATOM 1481 C CA . TYR A 1 197 ? -11.815 5.344 1.004 1.00 96.38 197 TYR A CA 1
ATOM 1482 C C . TYR A 1 197 ? -12.202 6.797 1.332 1.00 96.38 197 TYR A C 1
ATOM 1484 O O . TYR A 1 197 ? -12.924 7.427 0.560 1.00 96.38 197 TYR A O 1
ATOM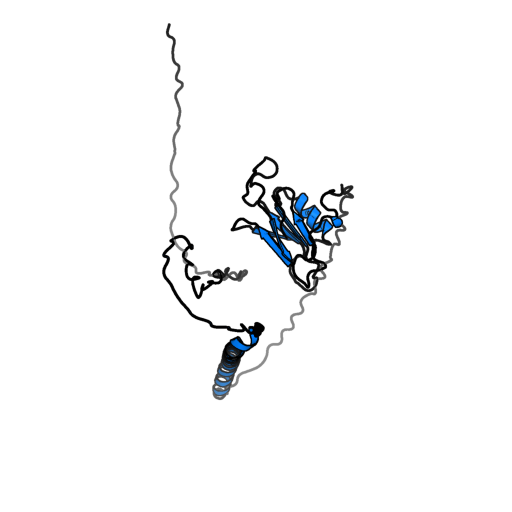 1492 N N . GLN A 1 198 ? -11.713 7.356 2.442 1.00 94.88 198 GLN A N 1
ATOM 1493 C CA . GLN A 1 198 ? -11.877 8.779 2.760 1.00 94.88 198 GLN A CA 1
ATOM 1494 C C . GLN A 1 198 ? -10.946 9.683 1.935 1.00 94.88 198 GLN A C 1
ATOM 1496 O O . GLN A 1 198 ? -11.289 10.839 1.668 1.00 94.88 198 GLN A O 1
ATOM 1501 N N . ASP A 1 199 ? -9.789 9.170 1.509 1.00 93.12 199 ASP A N 1
ATOM 1502 C CA . ASP A 1 199 ? -8.824 9.918 0.707 1.00 93.12 199 ASP A CA 1
ATOM 1503 C C . ASP A 1 199 ? -9.170 9.844 -0.786 1.00 93.12 199 ASP A C 1
ATOM 1505 O O . ASP A 1 199 ? -9.086 8.799 -1.438 1.00 93.12 199 ASP A O 1
ATOM 1509 N N . LYS A 1 200 ? -9.509 11.002 -1.364 1.00 90.81 200 LYS A N 1
ATOM 1510 C CA . LYS A 1 200 ? -9.749 11.119 -2.807 1.00 90.81 200 LYS A CA 1
ATOM 1511 C C . LYS A 1 200 ? -8.523 10.658 -3.587 1.00 90.81 200 LYS A C 1
ATOM 1513 O O . LYS A 1 200 ? -7.419 11.156 -3.370 1.00 90.81 200 LYS A O 1
ATOM 1518 N N . GLY A 1 201 ? -8.732 9.747 -4.531 1.00 92.38 201 GLY A N 1
ATOM 1519 C CA . GLY A 1 201 ? -7.651 9.210 -5.347 1.00 92.38 201 GLY A CA 1
ATOM 1520 C C . GLY A 1 201 ? -6.908 8.029 -4.726 1.00 92.38 201 GLY A C 1
ATOM 1521 O O . GLY A 1 201 ? -5.902 7.620 -5.297 1.00 92.38 201 GLY A O 1
ATOM 1522 N N . CYS A 1 202 ? -7.340 7.464 -3.593 1.00 96.62 202 CYS A N 1
ATOM 1523 C CA . CYS A 1 202 ? -6.693 6.258 -3.079 1.00 96.62 202 CYS A CA 1
ATOM 1524 C C . CYS A 1 202 ? -6.870 5.083 -4.056 1.00 96.62 202 CYS A C 1
ATOM 1526 O O . CYS A 1 202 ? -7.989 4.678 -4.376 1.00 96.62 202 CYS A O 1
ATOM 1528 N N . ASN A 1 203 ? -5.756 4.538 -4.547 1.00 97.06 203 ASN A N 1
ATOM 1529 C CA . ASN A 1 203 ? -5.750 3.431 -5.499 1.00 97.06 203 ASN A CA 1
ATOM 1530 C C . ASN A 1 203 ? -5.706 2.071 -4.792 1.00 97.06 203 ASN A C 1
ATOM 1532 O O . ASN A 1 203 ? -6.281 1.110 -5.288 1.00 97.06 203 ASN A O 1
ATOM 1536 N N . GLY A 1 204 ? -5.053 1.963 -3.634 1.00 97.69 204 GLY A N 1
ATOM 1537 C CA . GLY A 1 204 ? -4.937 0.699 -2.905 1.00 97.69 204 GLY A CA 1
ATOM 1538 C C . GLY A 1 204 ? -4.392 0.878 -1.498 1.00 97.69 204 GLY A C 1
ATOM 1539 O O . GLY A 1 204 ? -3.775 1.897 -1.191 1.00 97.69 204 GLY A O 1
ATOM 1540 N N . TRP A 1 205 ? -4.609 -0.117 -0.648 1.00 98.31 205 TRP A N 1
ATOM 1541 C CA . TRP A 1 205 ? -4.188 -0.085 0.747 1.00 98.31 205 TRP A CA 1
ATOM 1542 C C . TRP A 1 205 ? -3.720 -1.462 1.233 1.00 98.31 205 TRP A C 1
ATOM 1544 O O . TRP A 1 205 ? -4.083 -2.500 0.674 1.00 98.31 205 TRP A O 1
ATOM 1554 N N . MET A 1 206 ? -2.882 -1.459 2.265 1.00 97.75 206 MET A N 1
ATOM 1555 C CA . MET A 1 206 ? -2.343 -2.639 2.931 1.00 97.75 206 MET A CA 1
ATOM 1556 C C . MET A 1 206 ? -2.185 -2.352 4.424 1.00 97.75 206 MET A C 1
ATOM 1558 O O . MET A 1 206 ? -1.545 -1.374 4.801 1.00 97.75 206 MET A O 1
ATOM 1562 N N . PHE A 1 207 ? -2.722 -3.234 5.258 1.00 97.81 207 PHE A N 1
ATOM 1563 C CA . PHE A 1 207 ? -2.554 -3.233 6.704 1.00 97.81 207 PHE A CA 1
ATOM 1564 C C . PHE A 1 207 ? -1.590 -4.345 7.128 1.00 97.81 207 PHE A C 1
ATOM 1566 O O . PHE A 1 207 ? -1.765 -5.506 6.747 1.00 97.81 207 PHE A O 1
ATOM 1573 N N . MET A 1 208 ? -0.589 -3.990 7.929 1.00 95.50 208 MET A N 1
ATOM 1574 C CA . MET A 1 208 ? 0.359 -4.921 8.538 1.00 95.50 208 MET A CA 1
ATOM 1575 C C . MET A 1 208 ? 0.158 -4.919 10.050 1.00 95.50 208 MET A C 1
ATOM 1577 O O . MET A 1 208 ? 0.414 -3.909 10.694 1.00 95.50 208 MET A O 1
ATOM 1581 N N . ALA A 1 209 ? -0.251 -6.054 10.616 1.00 92.44 209 ALA A N 1
ATOM 1582 C CA . ALA A 1 209 ? -0.536 -6.185 12.048 1.00 92.44 209 ALA A CA 1
ATOM 1583 C C . ALA A 1 209 ? 0.727 -6.281 12.933 1.00 92.44 209 ALA A C 1
ATOM 1585 O O . ALA A 1 209 ? 0.629 -6.577 14.119 1.00 92.44 209 ALA A O 1
ATOM 1586 N N . ASP A 1 210 ? 1.925 -6.120 12.362 1.00 83.12 210 ASP A N 1
ATOM 1587 C CA . ASP A 1 210 ? 3.174 -6.369 13.080 1.00 83.12 210 ASP A CA 1
ATOM 1588 C C . ASP A 1 210 ? 3.576 -5.186 13.974 1.00 83.12 210 ASP A C 1
ATOM 1590 O O . ASP A 1 210 ? 4.257 -4.246 13.544 1.00 83.12 210 ASP A O 1
ATOM 1594 N N . ASP A 1 211 ? 3.208 -5.297 15.250 1.00 67.81 211 ASP A N 1
ATOM 1595 C CA . ASP A 1 211 ? 3.571 -4.376 16.332 1.00 67.81 211 ASP A CA 1
ATOM 1596 C C . ASP A 1 211 ? 5.091 -4.271 16.565 1.00 67.81 211 ASP A C 1
ATOM 1598 O O . ASP A 1 211 ? 5.558 -3.358 17.253 1.00 67.81 211 ASP A O 1
ATOM 1602 N N . ALA A 1 212 ? 5.893 -5.209 16.042 1.00 72.44 212 ALA A N 1
ATOM 1603 C CA . ALA A 1 212 ? 7.340 -5.201 16.249 1.00 72.44 212 ALA A CA 1
ATOM 1604 C C . ALA A 1 212 ? 8.065 -4.172 15.367 1.00 72.44 212 ALA A C 1
ATOM 1606 O O . ALA A 1 212 ? 9.240 -3.868 15.608 1.00 72.44 212 ALA A O 1
ATOM 1607 N N . SER A 1 213 ? 7.397 -3.645 14.338 1.00 73.31 213 SER A N 1
ATOM 1608 C CA . SER A 1 213 ? 7.983 -2.661 13.435 1.00 73.31 213 SER A CA 1
ATOM 1609 C C . SER A 1 213 ? 7.644 -1.234 13.885 1.00 73.31 213 SER A C 1
ATOM 1611 O O . SER A 1 213 ? 6.506 -0.915 14.196 1.00 73.31 213 SER A O 1
ATOM 1613 N N . ASN A 1 214 ? 8.623 -0.321 13.866 1.00 83.69 214 ASN A N 1
ATOM 1614 C CA . ASN A 1 214 ? 8.373 1.120 14.063 1.00 83.69 214 ASN A CA 1
ATOM 1615 C C . ASN A 1 214 ? 7.669 1.769 12.850 1.00 83.69 214 ASN A C 1
ATOM 1617 O O . ASN A 1 214 ? 7.702 2.990 12.686 1.00 83.69 214 ASN A O 1
ATOM 1621 N N . VAL A 1 215 ? 7.122 0.960 11.943 1.00 87.00 215 VAL A N 1
ATOM 1622 C CA . VAL A 1 215 ? 6.506 1.406 10.699 1.00 87.00 215 VAL A CA 1
ATOM 1623 C C . VAL A 1 215 ? 5.001 1.483 10.939 1.00 87.00 215 VAL A C 1
ATOM 1625 O O . VAL A 1 215 ? 4.433 0.508 11.423 1.00 87.00 215 VAL A O 1
ATOM 1628 N N . PRO A 1 216 ? 4.340 2.609 10.616 1.00 92.44 216 PRO A N 1
ATOM 1629 C CA . PRO A 1 216 ? 2.892 2.696 10.731 1.00 92.44 216 PRO A CA 1
ATOM 1630 C C . PRO A 1 216 ? 2.207 1.549 9.965 1.00 92.44 216 PRO A C 1
ATOM 1632 O O . PRO A 1 216 ? 2.610 1.249 8.835 1.00 92.44 216 PRO A O 1
ATOM 1635 N N . PRO A 1 217 ? 1.195 0.896 10.561 1.00 94.88 217 PRO A N 1
ATOM 1636 C CA . PRO A 1 217 ? 0.657 -0.358 10.045 1.00 94.88 217 PRO A CA 1
ATOM 1637 C C . PRO A 1 217 ? -0.127 -0.188 8.739 1.00 94.88 217 PRO A C 1
ATOM 1639 O O . PRO A 1 217 ? -0.258 -1.153 7.987 1.00 94.88 217 PRO A O 1
ATOM 1642 N N . CYS A 1 218 ? -0.620 1.016 8.428 1.00 97.62 218 CYS A N 1
ATOM 1643 C CA . CYS A 1 218 ? -1.398 1.276 7.222 1.00 97.62 218 CYS A CA 1
ATOM 1644 C C . CYS A 1 218 ? -0.544 1.895 6.110 1.00 97.62 218 CYS A C 1
ATOM 1646 O O . CYS A 1 218 ? -0.078 3.029 6.213 1.00 97.62 218 CYS A O 1
ATOM 1648 N N . ASN A 1 219 ? -0.371 1.158 5.015 1.00 96.94 219 ASN A N 1
ATOM 1649 C CA . ASN A 1 219 ? 0.226 1.620 3.764 1.00 96.94 219 ASN A CA 1
ATOM 1650 C C . ASN A 1 219 ? -0.866 1.911 2.739 1.00 96.94 219 ASN A C 1
ATOM 1652 O O . ASN A 1 219 ? -1.672 1.032 2.443 1.00 96.94 219 ASN A O 1
ATOM 1656 N N . ARG A 1 220 ? -0.867 3.101 2.137 1.00 97.25 220 ARG A N 1
ATOM 1657 C CA . ARG A 1 220 ? -1.868 3.502 1.134 1.00 97.25 220 ARG A CA 1
ATOM 1658 C C . ARG A 1 220 ? -1.196 4.091 -0.099 1.00 97.25 220 ARG A C 1
ATOM 1660 O O . ARG A 1 220 ? -0.325 4.943 0.033 1.00 97.25 220 ARG A O 1
ATOM 1667 N N . ILE A 1 221 ? -1.593 3.656 -1.290 1.00 96.31 221 ILE A N 1
ATOM 1668 C CA . ILE A 1 221 ? -1.135 4.194 -2.579 1.00 96.31 221 ILE A CA 1
ATOM 1669 C C . ILE A 1 221 ? -2.158 5.229 -3.042 1.00 96.31 221 ILE A C 1
ATOM 1671 O O . ILE A 1 221 ? -3.338 4.899 -3.173 1.00 96.31 221 ILE A O 1
ATOM 1675 N N . LEU A 1 222 ? -1.718 6.465 -3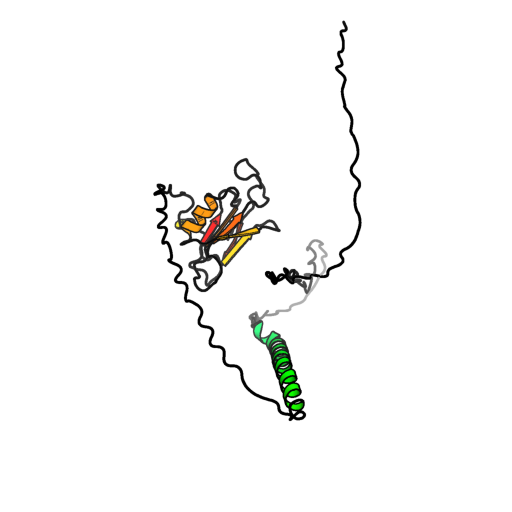.286 1.00 93.75 222 LEU A N 1
ATOM 1676 C CA . LEU A 1 222 ? -2.594 7.591 -3.622 1.00 93.75 222 LEU A CA 1
ATOM 1677 C C . LEU A 1 222 ? -2.265 8.183 -4.996 1.00 93.75 222 LEU A C 1
ATOM 1679 O O . LEU A 1 222 ? -1.097 8.387 -5.325 1.00 93.75 222 LEU A O 1
ATOM 1683 N N . GLY A 1 223 ? -3.312 8.565 -5.727 1.00 80.62 223 GLY A N 1
ATOM 1684 C CA . GLY A 1 223 ? -3.275 9.535 -6.817 1.00 80.62 223 GLY A CA 1
ATOM 1685 C C . GLY A 1 223 ? -2.363 9.154 -7.973 1.00 80.62 223 GLY A C 1
ATOM 1686 O O . GLY A 1 223 ? -1.713 10.034 -8.532 1.00 80.62 223 GLY A O 1
ATOM 1687 N N . HIS A 1 224 ? -2.277 7.874 -8.309 1.00 84.31 224 HIS A N 1
ATOM 1688 C CA . HIS A 1 224 ? -1.326 7.408 -9.302 1.00 84.31 224 HIS A CA 1
ATOM 1689 C C . HIS A 1 224 ? -1.945 7.230 -10.692 1.00 84.31 224 HIS A C 1
ATOM 1691 O O . HIS A 1 224 ? -3.060 6.723 -10.807 1.00 84.31 224 HIS A O 1
ATOM 1697 N N . ASP A 1 225 ? -1.180 7.619 -11.718 1.00 88.75 225 ASP A N 1
ATOM 1698 C CA . ASP A 1 225 ? -1.600 7.635 -13.120 1.00 88.75 225 ASP A CA 1
ATOM 1699 C C . ASP A 1 225 ? -2.046 6.247 -13.602 1.00 88.75 225 ASP A C 1
ATOM 1701 O O . ASP A 1 225 ? -1.333 5.251 -13.465 1.00 88.75 225 ASP A O 1
ATOM 1705 N N . GLY A 1 226 ? -3.224 6.166 -14.208 1.00 89.69 226 GLY A N 1
ATOM 1706 C CA . GLY A 1 226 ? -3.807 4.920 -14.677 1.00 89.69 226 GLY A CA 1
ATOM 1707 C C . GLY A 1 226 ? -4.836 5.123 -15.787 1.00 89.69 226 GLY A C 1
ATOM 1708 O O . GLY A 1 226 ? -5.205 6.244 -16.120 1.00 89.69 226 GLY A O 1
ATOM 1709 N N . PRO A 1 227 ? -5.325 4.033 -16.395 1.00 90.88 227 PRO A N 1
ATOM 1710 C CA . PRO A 1 227 ? -6.406 4.121 -17.368 1.00 90.88 227 PRO A CA 1
ATOM 1711 C C . PRO A 1 227 ? -7.726 4.529 -16.694 1.00 90.88 227 PRO A C 1
ATOM 1713 O O . PRO A 1 227 ? -7.905 4.328 -15.496 1.00 90.88 227 PRO A O 1
ATOM 1716 N N . ASN A 1 228 ? -8.697 4.984 -17.491 1.00 92.25 228 ASN A N 1
ATOM 1717 C CA . ASN A 1 228 ? -10.065 5.295 -17.048 1.00 92.25 228 ASN A CA 1
ATOM 1718 C C . ASN A 1 228 ? -10.146 6.442 -16.023 1.00 92.25 228 ASN A C 1
ATOM 1720 O O . ASN A 1 228 ? -10.745 6.287 -14.961 1.00 92.25 228 ASN A O 1
ATOM 1724 N N . GLU A 1 229 ? -9.532 7.579 -16.350 1.00 94.25 229 GLU A N 1
ATOM 1725 C CA . GLU A 1 229 ? -9.704 8.835 -15.614 1.00 94.25 229 GLU A CA 1
ATOM 1726 C C . GLU A 1 229 ? -11.179 9.266 -15.588 1.00 94.25 229 GLU A C 1
ATOM 1728 O O . GLU A 1 229 ? -11.880 9.198 -16.604 1.00 94.25 229 GLU A O 1
ATOM 1733 N N . ASP A 1 230 ? -11.640 9.712 -14.423 1.00 93.75 230 ASP A N 1
ATOM 1734 C CA . ASP A 1 230 ? -12.967 10.289 -14.217 1.00 93.75 230 ASP A CA 1
ATOM 1735 C C . ASP A 1 230 ? -12.932 11.362 -13.110 1.00 93.75 230 ASP A C 1
ATOM 1737 O O . ASP A 1 230 ? -11.881 11.652 -12.538 1.00 93.75 230 ASP A O 1
ATOM 1741 N N . ASP A 1 231 ? -14.076 11.990 -12.824 1.00 91.88 231 ASP A N 1
ATOM 1742 C CA . ASP A 1 231 ? -14.165 13.078 -11.839 1.00 91.88 231 ASP A CA 1
ATOM 1743 C C . ASP A 1 231 ? -13.825 12.627 -10.402 1.00 91.88 231 ASP A C 1
ATOM 1745 O O . ASP A 1 231 ? -13.463 13.451 -9.557 1.00 91.88 231 ASP A O 1
ATOM 1749 N N . GLU A 1 232 ? -13.952 11.330 -10.107 1.00 90.56 232 GLU A N 1
ATOM 1750 C CA . GLU A 1 232 ? -13.634 10.741 -8.803 1.00 90.56 232 GLU A CA 1
ATOM 1751 C C . GLU A 1 232 ? -12.151 10.350 -8.714 1.00 90.56 232 GLU A C 1
ATOM 1753 O O . GLU A 1 232 ? -11.504 10.550 -7.681 1.00 90.56 232 GLU A O 1
ATOM 1758 N N . CYS A 1 233 ? -11.602 9.872 -9.829 1.00 95.00 233 CYS A N 1
ATOM 1759 C CA . CYS A 1 233 ? -10.239 9.399 -10.003 1.00 95.00 233 CYS A CA 1
ATOM 1760 C C . CYS A 1 233 ? -9.569 10.159 -11.157 1.00 95.00 233 CYS A C 1
ATOM 1762 O O . CYS A 1 233 ? -9.383 9.599 -12.242 1.00 95.00 233 CYS A O 1
ATOM 1764 N N . PRO A 1 234 ? -9.171 11.429 -10.942 1.00 92.94 234 PRO A N 1
ATOM 1765 C CA . PRO A 1 234 ? -8.638 12.283 -12.005 1.00 92.94 234 PRO A CA 1
ATOM 1766 C C . PRO A 1 234 ? -7.294 11.797 -12.553 1.00 92.94 234 PRO A C 1
ATOM 1768 O O . PRO A 1 234 ? -6.949 12.115 -13.682 1.00 92.94 234 PRO A O 1
ATOM 1771 N N . ASN A 1 235 ? -6.562 10.999 -11.771 1.00 91.88 235 ASN A N 1
ATOM 1772 C CA . ASN A 1 235 ? -5.315 10.365 -12.198 1.00 91.88 235 ASN A CA 1
ATOM 1773 C C . ASN A 1 235 ? -5.562 8.927 -12.695 1.00 91.88 235 ASN A C 1
ATOM 1775 O O . ASN A 1 235 ? -4.631 8.187 -12.956 1.00 91.88 235 ASN A O 1
ATOM 1779 N N . GLY A 1 236 ? -6.816 8.490 -12.816 1.00 93.44 236 GLY A N 1
ATOM 1780 C CA . GLY A 1 236 ? -7.165 7.169 -13.325 1.00 93.44 236 GLY A CA 1
ATOM 1781 C C . GLY A 1 236 ? -7.078 6.044 -12.297 1.00 93.44 236 GLY A C 1
ATOM 1782 O O . GLY A 1 236 ? -6.981 6.253 -11.085 1.00 93.44 236 GLY A O 1
ATOM 1783 N N . LYS A 1 237 ? -7.213 4.818 -12.814 1.00 96.19 237 LYS A N 1
ATOM 1784 C CA . LYS A 1 237 ? -7.450 3.590 -12.044 1.00 96.19 237 LYS A CA 1
ATOM 1785 C C . LYS A 1 237 ? -6.421 2.512 -12.400 1.00 96.19 237 LYS A C 1
ATOM 1787 O O . LYS A 1 237 ? -6.720 1.610 -13.191 1.00 96.19 237 LYS A O 1
ATOM 1792 N N . PRO A 1 238 ? -5.183 2.601 -11.883 1.00 96.12 238 PRO A N 1
ATOM 1793 C CA . PRO A 1 238 ? -4.137 1.628 -12.168 1.00 96.12 238 PRO A CA 1
ATOM 1794 C C . PRO A 1 238 ? -4.432 0.261 -11.533 1.00 96.12 238 PRO A C 1
ATOM 1796 O O . PRO A 1 238 ? -5.096 0.162 -10.500 1.00 96.12 238 PRO A O 1
ATOM 1799 N N . ASP A 1 239 ? -3.905 -0.811 -12.135 1.00 97.00 239 ASP A N 1
ATOM 1800 C CA . ASP A 1 239 ? -3.976 -2.149 -11.535 1.00 97.00 239 ASP A CA 1
ATOM 1801 C C . ASP A 1 239 ? -3.062 -2.203 -10.293 1.00 97.00 239 ASP A C 1
ATOM 1803 O O . ASP A 1 239 ? -1.872 -1.871 -10.384 1.00 97.00 239 ASP A O 1
ATOM 1807 N N . ILE A 1 240 ? -3.611 -2.668 -9.167 1.00 97.19 240 ILE A N 1
ATOM 1808 C CA . ILE A 1 240 ? -2.905 -2.881 -7.897 1.00 97.19 240 ILE A CA 1
ATOM 1809 C C . ILE A 1 240 ? -2.434 -4.328 -7.810 1.00 97.19 240 ILE A C 1
ATOM 1811 O O . ILE A 1 240 ? -3.169 -5.266 -8.138 1.00 97.19 240 ILE A O 1
ATOM 1815 N N . VAL A 1 241 ? -1.197 -4.507 -7.358 1.00 96.94 241 VAL A N 1
ATOM 1816 C CA . VAL A 1 241 ? -0.543 -5.807 -7.243 1.00 96.94 241 VAL A CA 1
ATOM 1817 C C . VAL A 1 241 ? -0.108 -6.029 -5.805 1.00 96.94 241 VAL A C 1
ATOM 1819 O O . VAL A 1 241 ? 0.597 -5.210 -5.219 1.00 96.94 241 VAL A O 1
ATOM 1822 N N . PHE A 1 242 ? -0.495 -7.174 -5.264 1.00 97.19 242 PHE A N 1
ATOM 1823 C CA . PHE A 1 242 ? -0.076 -7.657 -3.962 1.00 97.19 242 PHE A CA 1
ATOM 1824 C C . PHE A 1 242 ? 0.911 -8.809 -4.118 1.00 97.19 242 PHE A C 1
ATOM 1826 O O . PHE A 1 242 ? 0.756 -9.648 -5.006 1.00 97.19 242 PHE A O 1
ATOM 1833 N N . ALA A 1 243 ? 1.901 -8.873 -3.231 1.00 96.12 243 ALA A N 1
ATOM 1834 C CA . ALA A 1 243 ? 2.673 -10.090 -3.016 1.00 96.12 243 ALA A CA 1
ATOM 1835 C C . ALA A 1 243 ? 2.248 -10.727 -1.692 1.00 96.12 243 ALA A C 1
ATOM 1837 O O . ALA A 1 243 ? 1.961 -10.031 -0.712 1.00 96.12 243 ALA A O 1
ATOM 1838 N N . LYS A 1 244 ? 2.188 -12.062 -1.676 1.00 95.19 244 LYS A N 1
ATOM 1839 C CA . LYS A 1 244 ? 1.841 -12.832 -0.480 1.00 95.19 244 LYS A CA 1
ATOM 1840 C C . LYS A 1 244 ? 3.085 -13.369 0.214 1.00 95.19 244 LYS A C 1
ATOM 1842 O O . LYS A 1 244 ? 3.986 -13.902 -0.434 1.00 95.19 244 LYS A O 1
ATOM 1847 N N . GLY A 1 245 ? 3.097 -13.278 1.540 1.00 90.56 245 GLY A N 1
ATOM 1848 C CA . GLY A 1 245 ? 4.131 -13.837 2.408 1.00 90.56 245 GLY A CA 1
ATOM 1849 C C . GLY A 1 245 ? 3.586 -14.975 3.269 1.00 90.56 245 GLY A C 1
ATOM 1850 O O . GLY A 1 245 ? 2.479 -14.899 3.795 1.00 90.56 245 GLY A O 1
ATOM 1851 N N . SER A 1 246 ? 4.375 -16.032 3.467 1.00 86.50 246 SER A N 1
ATOM 1852 C CA . SER A 1 246 ? 3.982 -17.179 4.304 1.00 86.50 246 SER A CA 1
ATOM 1853 C C . SER A 1 246 ? 3.859 -16.848 5.797 1.00 86.50 246 SER A C 1
ATOM 1855 O O . SER A 1 246 ? 3.250 -17.605 6.542 1.00 86.50 246 SER A O 1
ATOM 1857 N N . ASN A 1 247 ? 4.453 -15.741 6.240 1.00 85.88 247 ASN A N 1
ATOM 1858 C CA . ASN A 1 247 ? 4.451 -15.248 7.619 1.00 85.88 247 ASN A CA 1
ATOM 1859 C C . ASN A 1 247 ? 3.520 -14.040 7.830 1.00 85.88 247 ASN A C 1
ATOM 1861 O O . ASN A 1 247 ? 3.598 -13.405 8.872 1.00 85.88 247 ASN A O 1
ATOM 1865 N N . ALA A 1 248 ? 2.673 -13.714 6.852 1.00 84.88 248 ALA A N 1
ATOM 1866 C CA . ALA A 1 248 ? 1.868 -12.493 6.827 1.00 84.88 248 ALA A CA 1
ATOM 1867 C C . ALA A 1 248 ? 0.362 -12.776 6.983 1.00 84.88 248 ALA A C 1
ATOM 1869 O O . ALA A 1 248 ? -0.458 -12.079 6.395 1.00 84.88 248 ALA A O 1
ATOM 1870 N N . LEU A 1 249 ? -0.019 -13.835 7.712 1.00 87.50 249 LEU A N 1
ATOM 1871 C CA . LEU A 1 249 ? -1.416 -14.299 7.786 1.00 87.50 249 LEU A CA 1
ATOM 1872 C C . LEU A 1 249 ? -2.384 -13.241 8.333 1.00 87.50 249 LEU A C 1
ATOM 1874 O O . LEU A 1 249 ? -3.541 -13.225 7.916 1.00 87.50 249 LEU A O 1
ATOM 1878 N N . ASP A 1 250 ? -1.883 -12.357 9.193 1.00 93.31 250 ASP A N 1
ATOM 1879 C CA . ASP A 1 250 ? -2.643 -11.271 9.819 1.00 93.31 250 ASP A CA 1
ATOM 1880 C C . ASP A 1 250 ? -2.512 -9.939 9.061 1.00 93.31 250 ASP A C 1
ATOM 1882 O O . ASP A 1 250 ? -2.985 -8.902 9.521 1.00 93.31 250 ASP A O 1
ATOM 1886 N N . ASN A 1 251 ? -1.891 -9.959 7.880 1.00 95.38 251 ASN A N 1
ATOM 1887 C CA . ASN A 1 251 ? -1.816 -8.801 7.007 1.00 95.38 251 ASN A CA 1
ATOM 1888 C C . ASN A 1 251 ? -2.906 -8.864 5.939 1.00 95.38 251 ASN A C 1
ATOM 1890 O O . ASN A 1 251 ? -3.171 -9.912 5.329 1.00 95.38 251 ASN A O 1
ATOM 1894 N N . PHE A 1 252 ? -3.475 -7.699 5.663 1.00 97.50 252 PHE A N 1
ATOM 1895 C CA . PHE A 1 252 ? -4.606 -7.535 4.765 1.00 97.50 252 PHE A CA 1
ATOM 1896 C C . PHE A 1 252 ? -4.311 -6.449 3.738 1.00 97.50 252 PHE A C 1
ATOM 1898 O O . PHE A 1 252 ? -3.500 -5.558 3.973 1.00 97.50 252 PHE A O 1
ATOM 1905 N N . GLY A 1 253 ? -4.977 -6.501 2.595 1.00 97.62 253 GLY A N 1
ATOM 1906 C CA . GLY A 1 253 ? -4.942 -5.423 1.620 1.00 97.62 253 GLY A CA 1
ATOM 1907 C C . GLY A 1 253 ? -6.157 -5.440 0.712 1.00 97.62 253 GLY A C 1
ATOM 1908 O O . GLY A 1 253 ? -6.900 -6.423 0.653 1.00 97.62 253 GLY A O 1
ATOM 1909 N N . GLY A 1 254 ? -6.345 -4.348 -0.013 1.00 98.00 254 GLY A N 1
ATOM 1910 C CA . GLY A 1 254 ? -7.462 -4.188 -0.930 1.00 98.00 254 GLY A CA 1
ATOM 1911 C C . GLY A 1 254 ? -7.257 -3.046 -1.918 1.00 98.00 254 GLY A C 1
ATOM 1912 O O . GLY A 1 254 ? -6.340 -2.230 -1.796 1.00 98.00 254 GLY A O 1
ATOM 1913 N N . GLY A 1 255 ? -8.120 -3.009 -2.931 1.00 97.81 255 GLY A N 1
ATOM 1914 C CA . GLY A 1 255 ? -8.242 -1.846 -3.804 1.00 97.81 255 GLY A CA 1
ATOM 1915 C C . GLY A 1 255 ? -8.913 -0.685 -3.068 1.00 97.81 255 GLY A C 1
ATOM 1916 O O . GLY A 1 255 ? -9.778 -0.903 -2.218 1.00 97.81 255 GLY A O 1
ATOM 1917 N N . GLY A 1 256 ? -8.499 0.539 -3.389 1.00 97.19 256 GLY A N 1
ATOM 1918 C CA . GLY A 1 256 ? -9.223 1.752 -3.015 1.00 97.19 256 GLY A CA 1
ATOM 1919 C C . GLY A 1 256 ? -10.303 2.120 -4.043 1.00 97.19 256 GLY A C 1
ATOM 1920 O O . GLY A 1 256 ? -10.457 1.418 -5.048 1.00 97.19 256 GLY A O 1
ATOM 1921 N N . PRO A 1 257 ? -11.009 3.249 -3.853 1.00 96.19 257 PRO A N 1
ATOM 1922 C CA . PRO A 1 257 ? -12.030 3.728 -4.792 1.00 96.19 257 PRO A CA 1
ATOM 1923 C C . PRO A 1 257 ? -11.478 3.993 -6.205 1.00 96.19 257 PRO A C 1
ATOM 1925 O O . PRO A 1 257 ? -12.197 3.870 -7.195 1.00 96.19 257 PRO A O 1
ATOM 1928 N N . CYS A 1 258 ? -10.179 4.288 -6.316 1.00 96.81 258 CYS A N 1
ATOM 1929 C CA . CYS A 1 258 ? -9.483 4.492 -7.585 1.00 96.81 258 CYS A CA 1
ATOM 1930 C C . CYS A 1 258 ? -8.602 3.306 -7.988 1.00 96.81 258 CYS A C 1
ATOM 1932 O O . CYS A 1 258 ? -7.595 3.480 -8.675 1.00 96.81 258 CYS A O 1
ATOM 1934 N N . ALA A 1 259 ? -8.939 2.092 -7.553 1.00 96.75 259 ALA A N 1
ATOM 1935 C CA . ALA A 1 259 ? -8.292 0.882 -8.042 1.00 96.75 259 ALA A CA 1
ATOM 1936 C C . ALA A 1 259 ? -8.819 0.493 -9.430 1.00 96.75 259 ALA A C 1
ATOM 1938 O O . ALA A 1 259 ? -10.018 0.559 -9.704 1.00 96.75 259 ALA A O 1
ATOM 1939 N N . GLY A 1 260 ? -7.923 0.022 -10.295 1.00 95.12 260 GLY A N 1
ATOM 1940 C CA . GLY A 1 260 ? -8.280 -0.780 -11.461 1.00 95.12 260 GLY A CA 1
ATOM 1941 C C . GLY A 1 260 ? -8.555 -2.225 -11.044 1.00 95.12 260 GLY A C 1
ATOM 1942 O O . GLY A 1 260 ? -9.388 -2.508 -10.184 1.00 95.12 260 GLY A O 1
ATOM 1943 N N . ARG A 1 261 ? -7.832 -3.183 -11.632 1.00 95.06 261 ARG A N 1
ATOM 1944 C CA . ARG A 1 261 ? -7.891 -4.578 -11.170 1.00 95.06 261 ARG A CA 1
ATOM 1945 C C . ARG A 1 261 ? -6.970 -4.790 -9.981 1.00 95.06 261 ARG A C 1
ATOM 1947 O O . ARG A 1 261 ? -5.831 -4.333 -9.981 1.00 95.06 261 ARG A O 1
ATOM 1954 N N . VAL A 1 262 ? -7.434 -5.590 -9.030 1.00 95.31 262 VAL A N 1
ATOM 1955 C CA . VAL A 1 262 ? -6.624 -6.091 -7.920 1.00 95.31 262 VAL A CA 1
ATOM 1956 C C . VAL A 1 262 ? -6.075 -7.473 -8.274 1.00 95.31 262 VAL A C 1
ATOM 1958 O O . VAL A 1 262 ? -6.828 -8.359 -8.683 1.00 95.31 262 VAL A O 1
ATOM 1961 N N . ARG A 1 263 ? -4.759 -7.663 -8.136 1.00 93.88 263 ARG A N 1
ATOM 1962 C CA . ARG A 1 263 ? -4.068 -8.942 -8.368 1.00 93.88 263 ARG A CA 1
ATOM 1963 C C . ARG A 1 263 ? -3.254 -9.327 -7.138 1.00 93.88 263 ARG A C 1
ATOM 1965 O O . ARG A 1 263 ? -2.688 -8.454 -6.489 1.00 93.88 263 ARG A O 1
ATOM 1972 N N . SER A 1 264 ? -3.184 -10.620 -6.833 1.00 88.69 264 SER A N 1
ATOM 1973 C CA . SER A 1 264 ? -2.491 -11.160 -5.653 1.00 88.69 264 SER A CA 1
ATOM 1974 C C . SER A 1 264 ? -1.842 -12.502 -5.931 1.00 88.69 264 SER A C 1
ATOM 1976 O O . SER A 1 264 ? -2.501 -13.260 -6.681 1.00 88.69 264 SER A O 1
#

pLDDT: mean 71.22, std 20.66, range [40.78, 98.31]

Sequence (264 aa):
MDGKKEEQRQASAPGSPQDQQTQDDAQVHHQTRESGTNWAEFDVNAAPQVAVYDAPETMAPPGVDVEADGHRRSSSDEKFTPVVVTPWWVKNRTIILTVLFILIASIVIPVAVTQTAGRAGENDTSDPTSSTVASSVSESSTATSTSRRPDSTSSVIPECDTSDFVRGVNWIGSSVPNWSFKLDLADDAVDCCEQCYQDKGCNGWMFMADDASNVPPCNRILGHDGPNEDDECPNGKPDIVFAKGSNALDNFGGGGPCAGRVRS

Secondary structure (DSSP, 8-state):
---------------------------------------------PPP------PPP--PPP-------------------------GGGTSHHHHHHHHHHHHHHHHHHHHHHHHSTTS-------------------------------------GGG-TTSSEESEEEEEESSSS--EEEE--SSHHHHHHHHHHSTTEEEEEE---TTSSS-SEEEEES---SS--SS-TT--PPEEEEE-TT-TT-EEEE-TT---EE-

Foldseek 3Di:
DDDDDDDDDDDDDDDDDDDDDDDDDDPDDDPPPPPDDPPPPPPPPPPPPPPPDDDPDDDDDDDDDDDDDDDDDDDDDPDDDPDPPDPPCVVCVVVVVVVVVVVVVVVVVVVVVVVVPPPDDDDDDDDDDDDDDDDDDDPDPPPPPPPPDPPPPPPQPPCLDPVNWDFQFPDKDFPDPDWDKDADADPASSRLQVVLQVDQFWFKKKAAPDPVDPTHRIITTGLAADPDADPRRNNAATAMETDGDPPRRRMTMDTYPRHDHYYD

Radius of gyration: 35.79 Å; chains: 1; bounding box: 80×104×90 Å

Organism: NCBI:txid936078